Protein AF-A0A936EMH0-F1 (afdb_monomer)

Nearest PDB structures (foldseek):
  8wg7-assembly1_R  TM=2.822E-01  e=3.776E+00  Homo sapiens

Solvent-accessible surface area (backbone atoms only — not comparable to full-atom values): 13790 Å² total; per-residue (Å²): 137,70,69,70,63,54,62,62,58,75,46,48,66,58,52,49,53,52,49,26,50,53,52,22,51,50,50,49,69,76,48,63,82,52,70,60,29,80,83,37,74,61,41,19,41,51,41,38,50,19,49,51,32,34,53,52,9,34,63,41,31,47,59,45,52,41,60,48,57,76,68,48,96,61,86,81,84,54,74,68,60,55,48,53,43,52,54,48,36,29,56,48,37,30,53,50,41,58,55,11,40,60,32,54,34,53,75,74,71,41,81,74,80,60,94,86,54,79,84,50,72,68,56,56,48,51,29,50,54,50,16,49,51,54,40,41,58,70,69,54,80,75,74,88,71,94,60,93,75,56,68,70,58,39,50,53,38,34,53,53,10,50,54,30,34,42,51,12,53,16,47,43,49,31,51,48,46,66,36,50,47,48,52,60,47,74,74,51,83,75,87,44,74,65,51,52,51,51,50,50,54,51,52,50,49,52,46,52,57,59,48,48,42,71,47,37,84,70,40,84,82,56,96,52,86,64,55,59,64,51,52,50,51,55,48,52,52,53,48,53,50,53,51,49,49,70,72,76,105

Mean predicted aligned error: 10.41 Å

Foldseek 3Di:
DPPVVVVVLVCQLVVLVVLLLVLLVVVCVVCVVCQCVLVDLVLLVLLVLLLVLLLLLLLLLQALVLVVVVVDPDDDDDPPVVVVLLVLQLVLQLVSLLSNVQVVCVVVVHDGDDPPDDDDPVNSVVSNVVSNVSSCSNVPDDDDPPDDDDPVSSVVSNVSSSVSLSVSSSSVCSSCPVHVLLSVVVPDPCPDPVVLVVSLVVVLVVCCSNNVSSSVSVCVPPPDPCPVVSSVVSSVVSSVVSVVVVVVD

Radius of gyration: 19.67 Å; Cα contacts (8 Å, |Δi|>4): 172; chains: 1; bounding box: 58×41×55 Å

Structure (mmCIF, N/CA/C/O backbone):
data_AF-A0A936EMH0-F1
#
_entry.id   AF-A0A936EMH0-F1
#
loop_
_atom_site.group_PDB
_atom_site.id
_atom_site.type_symbol
_atom_site.label_atom_id
_atom_site.label_alt_id
_atom_site.label_comp_id
_atom_site.label_asym_id
_atom_site.label_entity_id
_atom_site.label_seq_id
_atom_site.pdbx_PDB_ins_code
_atom_site.Cartn_x
_atom_site.Cartn_y
_atom_site.Cartn_z
_atom_site.occupancy
_atom_site.B_iso_or_equiv
_atom_site.auth_seq_id
_atom_site.auth_comp_id
_atom_site.auth_asym_id
_atom_site.auth_atom_id
_atom_site.pdbx_PDB_model_num
ATOM 1 N N . MET A 1 1 ? -14.885 -14.065 31.905 1.00 38.94 1 MET A N 1
ATOM 2 C CA . MET A 1 1 ? -14.967 -14.111 30.423 1.00 38.94 1 MET A CA 1
ATOM 3 C C . MET A 1 1 ? -14.319 -12.901 29.711 1.00 38.94 1 MET A C 1
ATOM 5 O O . MET A 1 1 ? -14.549 -12.718 28.528 1.00 38.94 1 MET A O 1
ATOM 9 N N . PHE A 1 2 ? -13.463 -12.099 30.367 1.00 29.53 2 PHE A N 1
ATOM 10 C CA . PHE A 1 2 ? -12.759 -10.956 29.740 1.00 29.53 2 PHE A CA 1
ATOM 11 C C . PHE A 1 2 ? -11.290 -11.245 29.367 1.00 29.53 2 PHE A C 1
ATOM 13 O O . PHE A 1 2 ? -10.677 -10.497 28.610 1.00 29.53 2 PHE A O 1
ATOM 20 N N . VAL A 1 3 ? -10.726 -12.360 29.841 1.00 31.20 3 VAL A N 1
ATOM 21 C CA . VAL A 1 3 ? -9.303 -12.702 29.650 1.00 31.20 3 VAL A CA 1
ATOM 22 C C . VAL A 1 3 ? -9.020 -13.260 28.243 1.00 31.20 3 VAL A C 1
ATOM 24 O O . VAL A 1 3 ? -7.977 -12.974 27.663 1.00 31.20 3 VAL A O 1
ATOM 27 N N . ALA A 1 4 ? -9.981 -13.958 27.625 1.00 31.22 4 ALA A N 1
ATOM 28 C CA . ALA A 1 4 ? -9.814 -14.559 26.294 1.00 31.22 4 ALA A CA 1
ATOM 29 C C . ALA A 1 4 ? -9.892 -13.555 25.121 1.00 31.22 4 ALA A C 1
ATOM 31 O O . ALA A 1 4 ? -9.430 -13.847 24.020 1.00 31.22 4 ALA A O 1
ATOM 32 N N . ILE A 1 5 ? -10.451 -12.356 25.337 1.00 40.31 5 ILE A N 1
ATOM 33 C CA . ILE A 1 5 ? -10.518 -11.304 24.304 1.00 40.31 5 ILE A CA 1
ATOM 34 C C . ILE A 1 5 ? -9.173 -10.564 24.194 1.00 40.31 5 ILE A C 1
ATOM 36 O O . ILE A 1 5 ? -8.813 -10.102 23.111 1.00 40.31 5 ILE A O 1
ATOM 40 N N . ASN A 1 6 ? -8.391 -10.503 25.278 1.00 40.00 6 ASN A N 1
ATOM 41 C CA . ASN A 1 6 ? -7.072 -9.867 25.268 1.00 40.00 6 ASN A CA 1
ATOM 42 C C . ASN A 1 6 ? -5.996 -10.724 24.584 1.00 40.00 6 ASN A C 1
ATOM 44 O O . ASN A 1 6 ? -5.162 -10.166 23.871 1.00 40.00 6 ASN A O 1
ATOM 48 N N . SER A 1 7 ? -6.038 -12.057 24.702 1.00 35.97 7 SER A N 1
ATOM 49 C CA . SER A 1 7 ? -5.053 -12.924 24.029 1.00 35.97 7 SER A CA 1
ATOM 50 C C . SER A 1 7 ? -5.231 -12.958 22.504 1.00 35.97 7 SER A C 1
ATOM 52 O O . SER A 1 7 ? -4.245 -12.955 21.770 1.00 35.97 7 SER A O 1
ATOM 54 N N . LYS A 1 8 ? -6.473 -12.881 21.995 1.00 42.75 8 LYS A N 1
ATOM 55 C CA . LYS A 1 8 ? -6.740 -12.756 20.547 1.00 42.75 8 LYS A CA 1
ATOM 56 C C . LYS A 1 8 ? -6.309 -11.408 19.955 1.00 42.75 8 LYS A C 1
ATOM 58 O O . LYS A 1 8 ? -6.058 -11.340 18.755 1.00 42.75 8 LYS A O 1
ATOM 63 N N . LYS A 1 9 ? -6.208 -10.341 20.760 1.00 53.53 9 LYS A N 1
ATOM 64 C CA . LYS A 1 9 ? -5.773 -9.009 20.298 1.00 53.53 9 LYS A CA 1
ATOM 65 C C . LYS A 1 9 ? -4.256 -8.904 20.105 1.00 53.53 9 LYS A C 1
ATOM 67 O O . LYS A 1 9 ? -3.834 -8.266 19.148 1.00 53.53 9 LYS A O 1
ATOM 72 N N . GLN A 1 10 ? -3.450 -9.577 20.931 1.00 53.75 10 GLN A N 1
ATOM 73 C CA . GLN A 1 10 ? -1.978 -9.490 20.870 1.00 53.75 10 GLN A CA 1
ATOM 74 C C . GLN A 1 10 ? -1.349 -10.089 19.598 1.00 53.75 10 GLN A C 1
ATOM 76 O O . GLN A 1 10 ? -0.246 -9.698 19.218 1.00 53.75 10 GLN A O 1
ATOM 81 N N . ASN A 1 11 ? -2.039 -11.004 18.907 1.00 62.97 11 ASN A N 1
ATOM 82 C CA . ASN A 1 11 ? -1.484 -11.681 17.728 1.00 62.97 11 ASN A CA 1
ATOM 83 C C . ASN A 1 11 ? -1.986 -11.139 16.386 1.00 62.97 11 ASN A C 1
ATOM 85 O O . ASN A 1 11 ? -1.431 -11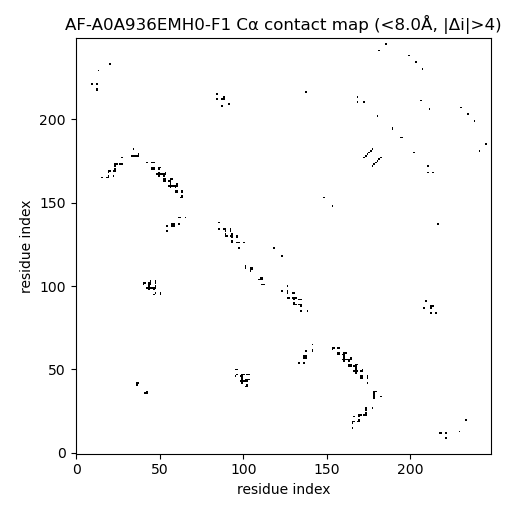.517 15.355 1.00 62.97 11 ASN A O 1
ATOM 89 N N . LYS A 1 12 ? -2.976 -10.235 16.362 1.00 68.69 12 LYS A N 1
ATOM 90 C CA . LYS A 1 12 ? -3.499 -9.691 15.098 1.00 68.69 12 LYS A CA 1
ATOM 91 C C . LYS A 1 12 ? -2.405 -9.077 14.202 1.00 68.69 12 LYS A C 1
ATOM 93 O O . LYS A 1 12 ? -2.409 -9.386 13.013 1.00 68.69 12 LYS A O 1
ATOM 98 N N . PRO A 1 13 ? -1.440 -8.283 14.717 1.00 68.12 13 PRO A N 1
ATOM 99 C CA . PRO A 1 13 ? -0.388 -7.717 13.873 1.00 68.12 13 PRO A CA 1
ATOM 100 C C . PRO A 1 13 ? 0.525 -8.792 13.280 1.00 68.12 13 PRO A C 1
ATOM 102 O O . PRO A 1 13 ? 0.966 -8.653 12.152 1.00 68.12 13 PRO A O 1
ATOM 105 N N . ALA A 1 14 ? 0.795 -9.875 14.016 1.00 70.38 14 ALA A N 1
ATOM 106 C CA . ALA A 1 14 ? 1.605 -10.977 13.500 1.00 70.38 14 ALA A CA 1
ATOM 107 C C . ALA A 1 14 ? 0.878 -11.727 12.378 1.00 70.38 14 ALA A C 1
ATOM 109 O O . ALA A 1 14 ? 1.494 -12.064 11.376 1.00 70.38 14 ALA A O 1
ATOM 110 N N . ILE A 1 15 ? -0.428 -11.963 12.540 1.00 77.06 15 ILE A N 1
ATOM 111 C CA . ILE A 1 15 ? -1.256 -12.610 11.515 1.00 77.06 15 ILE A CA 1
ATOM 112 C C . ILE A 1 15 ? -1.303 -11.744 10.255 1.00 77.06 15 ILE A C 1
ATOM 114 O O . ILE A 1 15 ? -1.139 -12.272 9.163 1.00 77.06 15 ILE A O 1
ATOM 118 N N . PHE A 1 16 ? -1.473 -10.426 10.403 1.00 76.81 16 PHE A N 1
ATOM 119 C CA . PHE A 1 16 ? -1.410 -9.491 9.279 1.00 76.81 16 PHE A CA 1
ATOM 120 C C . PHE A 1 16 ? -0.082 -9.615 8.531 1.00 76.81 16 PHE A C 1
ATOM 122 O O . PHE A 1 16 ? -0.091 -9.811 7.320 1.00 76.81 16 PHE A O 1
ATOM 129 N N . ASP A 1 17 ? 1.046 -9.554 9.244 1.00 71.75 17 ASP A N 1
ATOM 130 C CA . ASP A 1 17 ? 2.358 -9.611 8.603 1.00 71.75 17 ASP A CA 1
ATOM 131 C C . ASP A 1 17 ? 2.576 -10.934 7.859 1.00 71.75 17 ASP A C 1
ATOM 133 O O . ASP A 1 17 ? 3.018 -10.933 6.712 1.00 71.75 17 ASP A O 1
ATOM 137 N N . TRP A 1 18 ? 2.220 -12.058 8.490 1.00 78.06 18 TRP A N 1
ATOM 138 C CA . TRP A 1 18 ? 2.332 -13.385 7.886 1.00 78.06 18 TRP A CA 1
ATOM 139 C C . TRP A 1 18 ? 1.429 -13.550 6.669 1.00 78.06 18 TRP A C 1
ATOM 141 O O . TRP A 1 18 ? 1.855 -14.150 5.684 1.00 78.06 18 TRP A O 1
ATOM 151 N N . LEU A 1 19 ? 0.203 -13.025 6.715 1.00 82.12 19 LEU A N 1
ATOM 152 C CA . LEU A 1 19 ? -0.709 -13.060 5.575 1.00 82.12 19 LEU A CA 1
ATOM 153 C C . LEU A 1 19 ? -0.177 -12.214 4.428 1.00 82.12 19 LEU A C 1
ATOM 155 O O . LEU A 1 19 ? -0.126 -12.708 3.307 1.00 82.12 19 LEU A O 1
ATOM 159 N N . VAL A 1 20 ? 0.267 -10.985 4.707 1.00 79.06 20 VAL A N 1
ATOM 160 C CA . VAL A 1 20 ? 0.840 -10.117 3.675 1.00 79.06 20 VAL A CA 1
ATOM 161 C C . VAL A 1 20 ? 2.035 -10.787 3.016 1.00 79.06 20 VAL A C 1
ATOM 163 O O . VAL A 1 20 ? 2.114 -10.852 1.791 1.00 79.06 20 VAL A O 1
ATOM 166 N N . PHE A 1 21 ? 2.931 -11.344 3.823 1.00 76.50 21 PHE A N 1
ATOM 167 C CA . PHE A 1 21 ? 4.097 -12.055 3.326 1.00 76.50 21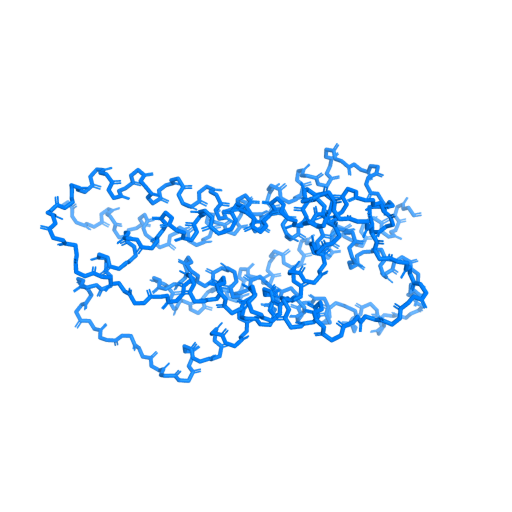 PHE A CA 1
ATOM 168 C C . PHE A 1 21 ? 3.717 -13.283 2.485 1.00 76.50 21 PHE A C 1
ATOM 170 O O . PHE A 1 21 ? 4.163 -13.408 1.348 1.00 76.50 21 PHE A O 1
ATOM 177 N N . SER A 1 22 ? 2.854 -14.159 3.007 1.00 79.06 22 SER A N 1
ATOM 178 C CA . SER A 1 22 ? 2.468 -15.403 2.326 1.00 79.06 22 SER A CA 1
ATOM 179 C C . SER A 1 22 ? 1.743 -15.126 1.011 1.00 79.06 22 SER A C 1
ATOM 181 O O . SER A 1 22 ? 2.016 -15.783 0.013 1.00 79.06 22 SER A O 1
ATOM 183 N N . ILE A 1 23 ? 0.850 -14.132 0.988 1.00 83.25 23 ILE A N 1
ATOM 184 C CA . ILE A 1 23 ? 0.143 -13.721 -0.229 1.00 83.25 23 ILE A CA 1
ATOM 185 C C . ILE A 1 23 ? 1.132 -13.132 -1.235 1.00 83.25 23 ILE A C 1
ATOM 187 O O . ILE A 1 23 ? 1.083 -13.502 -2.401 1.00 83.25 23 ILE A O 1
ATOM 191 N N . SER A 1 24 ? 2.052 -12.268 -0.797 1.00 75.25 24 SER A N 1
ATOM 192 C CA . SER A 1 24 ? 3.063 -11.679 -1.689 1.00 75.25 24 SER A CA 1
ATOM 193 C C . SER A 1 24 ? 3.954 -12.753 -2.322 1.00 75.25 24 SER A C 1
ATOM 195 O O . SER A 1 24 ? 4.226 -12.699 -3.518 1.00 75.25 24 SER A O 1
ATOM 197 N N . LEU A 1 25 ? 4.356 -13.763 -1.545 1.00 74.75 25 LEU A N 1
ATOM 198 C CA . LEU A 1 25 ? 5.153 -14.889 -2.032 1.00 74.75 25 LEU A CA 1
ATOM 199 C C . LEU A 1 25 ? 4.358 -15.765 -3.009 1.00 74.75 25 LEU A C 1
ATOM 201 O O . LEU A 1 25 ? 4.865 -16.110 -4.071 1.00 74.75 25 LEU A O 1
ATOM 205 N N . LEU A 1 26 ? 3.100 -16.085 -2.688 1.00 80.56 26 LEU A N 1
ATOM 206 C CA . LEU A 1 26 ? 2.222 -16.836 -3.589 1.00 80.56 26 LEU A CA 1
ATOM 207 C C . LEU A 1 26 ? 1.991 -16.092 -4.906 1.00 80.56 26 LEU A C 1
ATOM 209 O O . LEU A 1 26 ? 2.007 -16.723 -5.956 1.00 80.56 26 LEU A O 1
ATOM 213 N N . LEU A 1 27 ? 1.821 -14.768 -4.874 1.00 78.25 27 LEU A N 1
ATOM 214 C CA . LEU A 1 27 ? 1.715 -13.956 -6.087 1.00 78.25 27 LEU A CA 1
ATOM 215 C C . LEU A 1 27 ? 2.987 -14.050 -6.943 1.00 78.25 27 LEU A C 1
ATOM 217 O O . LEU A 1 27 ? 2.875 -14.180 -8.159 1.00 78.25 27 LEU A O 1
ATOM 221 N N . GLY A 1 28 ? 4.173 -14.073 -6.326 1.00 68.69 28 GLY A N 1
ATOM 222 C CA . GLY A 1 28 ? 5.437 -14.310 -7.036 1.00 68.69 28 GLY A CA 1
ATOM 223 C C . GLY A 1 28 ? 5.527 -15.681 -7.697 1.00 68.69 28 GLY A C 1
ATOM 224 O O . GLY A 1 28 ? 5.976 -15.774 -8.834 1.00 68.69 28 GLY A O 1
ATOM 225 N N . LEU A 1 29 ? 5.027 -16.726 -7.035 1.00 73.81 29 LEU A N 1
ATOM 226 C CA . LEU A 1 29 ? 5.004 -18.081 -7.595 1.00 73.81 29 LEU A CA 1
ATOM 227 C C . LEU A 1 29 ? 3.953 -18.267 -8.698 1.00 73.81 29 LEU A C 1
ATOM 229 O O . LEU A 1 29 ? 4.198 -18.996 -9.653 1.00 73.81 29 LEU A O 1
ATOM 233 N N . ILE A 1 30 ? 2.775 -17.653 -8.554 1.00 78.75 30 ILE A N 1
ATOM 234 C CA . ILE A 1 30 ? 1.667 -17.783 -9.516 1.00 78.75 30 ILE A CA 1
ATOM 235 C C . ILE A 1 30 ? 1.966 -17.003 -10.797 1.00 78.75 30 ILE A C 1
ATOM 237 O O . ILE A 1 30 ? 1.549 -17.415 -11.877 1.00 78.75 30 ILE A O 1
ATOM 241 N N . PHE A 1 31 ? 2.690 -15.891 -10.686 1.00 71.62 31 PHE A N 1
ATOM 242 C CA . PHE A 1 31 ? 2.967 -15.010 -11.810 1.00 71.62 31 PHE A CA 1
ATOM 243 C C . PHE A 1 31 ? 4.479 -14.819 -12.053 1.00 71.62 31 PHE A C 1
ATOM 245 O O . PHE A 1 31 ? 4.988 -13.694 -11.954 1.00 71.62 31 PHE A O 1
ATOM 252 N N . PRO A 1 32 ? 5.211 -15.896 -12.404 1.00 63.53 32 PRO A N 1
ATOM 253 C CA . PRO A 1 32 ? 6.659 -15.844 -12.604 1.00 63.53 32 PRO A CA 1
ATOM 254 C C . PRO A 1 32 ? 7.046 -14.984 -13.820 1.00 63.53 32 PRO A C 1
ATOM 256 O O . PRO A 1 32 ? 8.014 -14.229 -13.759 1.00 63.53 32 PRO A O 1
ATOM 259 N N . GLU A 1 33 ? 6.232 -15.002 -14.884 1.00 56.97 33 GLU A N 1
ATOM 260 C CA . GLU A 1 33 ? 6.470 -14.299 -16.161 1.00 56.97 33 GLU A CA 1
ATOM 261 C C . GLU A 1 33 ? 6.364 -12.771 -16.082 1.00 56.97 33 GLU A C 1
ATOM 263 O O . GLU A 1 33 ? 6.714 -12.059 -17.017 1.00 56.97 33 GLU A O 1
ATOM 268 N N . LEU A 1 34 ? 5.933 -12.224 -14.947 1.00 55.91 34 LEU A N 1
ATOM 269 C CA . LEU A 1 34 ? 5.813 -10.782 -14.747 1.00 55.91 34 LEU A CA 1
ATOM 270 C C . LEU A 1 34 ? 7.179 -10.057 -14.662 1.00 55.91 34 LEU A C 1
ATOM 272 O O . LEU A 1 34 ? 7.226 -8.939 -14.164 1.00 55.91 34 LEU A O 1
ATOM 276 N N . GLY A 1 35 ? 8.304 -10.678 -15.041 1.00 51.53 35 GLY A N 1
ATOM 277 C CA . GLY A 1 35 ? 9.658 -10.095 -14.999 1.00 51.53 35 GLY A CA 1
ATOM 278 C C . GLY A 1 35 ? 9.771 -8.745 -15.716 1.00 51.53 35 GLY A C 1
ATOM 279 O O . GLY A 1 35 ? 10.339 -7.814 -15.155 1.00 51.53 35 GLY A O 1
ATOM 280 N N . ASP A 1 36 ? 9.092 -8.591 -16.855 1.00 53.66 36 ASP A N 1
ATOM 281 C CA . ASP A 1 36 ? 9.041 -7.340 -17.629 1.00 53.66 36 ASP A CA 1
ATOM 282 C C . ASP A 1 36 ? 7.924 -6.376 -17.182 1.00 53.66 36 ASP A C 1
ATOM 284 O O . ASP A 1 36 ? 7.576 -5.425 -17.889 1.00 53.66 36 ASP A O 1
ATOM 288 N N . LEU A 1 37 ? 7.317 -6.592 -16.004 1.00 52.16 37 LEU A N 1
ATOM 289 C CA . LEU A 1 37 ? 6.169 -5.793 -15.570 1.00 52.16 37 LEU A CA 1
ATOM 290 C C . LEU A 1 37 ? 6.470 -4.296 -15.556 1.00 52.16 37 LEU A C 1
ATOM 292 O O . LEU A 1 37 ? 5.605 -3.532 -15.971 1.00 52.16 37 LEU A O 1
ATOM 296 N N . THR A 1 38 ? 7.653 -3.873 -15.110 1.00 53.47 38 THR A N 1
ATOM 297 C CA . THR A 1 38 ? 8.021 -2.449 -15.018 1.00 53.47 38 THR A CA 1
ATOM 298 C C . THR A 1 38 ? 7.962 -1.730 -16.367 1.00 53.47 38 THR A C 1
ATOM 300 O O . THR A 1 38 ? 7.659 -0.539 -16.389 1.00 53.47 38 THR A O 1
ATOM 303 N N . ALA A 1 39 ? 8.164 -2.448 -17.478 1.00 52.91 39 ALA A N 1
ATOM 304 C CA . ALA A 1 39 ? 8.002 -1.945 -18.843 1.00 52.91 39 ALA A CA 1
ATOM 305 C C . ALA A 1 39 ? 6.574 -2.131 -19.401 1.00 52.91 39 ALA A C 1
ATOM 307 O O . ALA A 1 39 ? 6.215 -1.555 -20.427 1.00 52.91 39 ALA A O 1
ATOM 308 N N . SER A 1 40 ? 5.734 -2.926 -18.735 1.00 61.00 40 SER A N 1
ATOM 309 C CA . SER A 1 40 ? 4.378 -3.250 -19.176 1.00 61.00 40 SER A CA 1
ATOM 310 C C . SER A 1 40 ? 3.328 -2.255 -18.656 1.00 61.00 40 SER A C 1
ATOM 312 O O . SER A 1 40 ? 3.330 -1.846 -17.491 1.00 61.00 40 SER A O 1
ATOM 314 N N . ALA A 1 41 ? 2.319 -1.959 -19.480 1.00 64.62 41 ALA A N 1
ATOM 315 C CA . ALA A 1 41 ? 1.153 -1.172 -19.063 1.00 64.62 41 ALA A CA 1
ATOM 316 C C . ALA A 1 41 ? 0.419 -1.786 -17.848 1.00 64.62 41 ALA A C 1
ATOM 318 O O . ALA A 1 41 ? -0.179 -1.061 -17.046 1.00 64.62 41 ALA A O 1
ATOM 319 N N . SER A 1 42 ? 0.515 -3.108 -17.661 1.00 73.56 42 SER A N 1
ATOM 320 C CA . SER A 1 42 ? -0.073 -3.831 -16.532 1.00 73.56 42 SER A CA 1
ATOM 321 C C . SER A 1 42 ? 0.462 -3.389 -15.171 1.00 73.56 42 SER A C 1
ATOM 323 O O . SER A 1 42 ? -0.316 -3.369 -14.222 1.00 73.56 42 SER A O 1
ATOM 325 N N . PHE A 1 43 ? 1.732 -2.986 -15.043 1.00 77.31 43 PHE A N 1
ATOM 326 C CA . PHE A 1 43 ? 2.319 -2.600 -13.749 1.00 77.31 43 PHE A CA 1
ATOM 327 C C . PHE A 1 43 ? 1.607 -1.414 -13.111 1.00 77.31 43 PHE A C 1
ATOM 329 O O . PHE A 1 43 ? 1.214 -1.471 -11.945 1.00 77.31 43 PHE A O 1
ATOM 336 N N . SER A 1 44 ? 1.339 -0.380 -13.907 1.00 79.81 44 SER A N 1
ATOM 337 C CA . SER A 1 44 ? 0.546 0.763 -13.456 1.00 79.81 44 SER A CA 1
ATOM 338 C C . SER A 1 44 ? -0.871 0.345 -13.029 1.00 79.81 44 SER A C 1
ATOM 340 O O . SER A 1 44 ? -1.409 0.876 -12.057 1.00 79.81 44 SER A O 1
ATOM 342 N N . GLY A 1 45 ? -1.454 -0.659 -13.698 1.00 84.06 45 GLY A N 1
ATOM 343 C CA . GLY A 1 45 ? -2.772 -1.213 -13.381 1.00 84.06 45 GLY A CA 1
ATOM 344 C C . GLY A 1 45 ? -2.795 -1.964 -12.052 1.00 84.06 45 GLY A C 1
ATOM 345 O O . GLY A 1 45 ? -3.700 -1.753 -11.245 1.00 84.06 45 GLY A O 1
ATOM 346 N N . TRP A 1 46 ? -1.774 -2.779 -11.778 1.00 86.81 46 TRP A N 1
ATOM 347 C CA . TRP A 1 46 ? -1.599 -3.434 -10.480 1.00 86.81 46 TRP A CA 1
ATOM 348 C C . TRP A 1 46 ? -1.425 -2.397 -9.365 1.00 86.81 46 TRP A C 1
ATOM 350 O O . TRP A 1 46 ? -2.126 -2.463 -8.356 1.00 86.81 46 TRP A O 1
ATOM 360 N N . MET A 1 47 ? -0.583 -1.382 -9.569 1.00 87.50 47 MET A N 1
ATOM 361 C CA . MET A 1 47 ? -0.390 -0.300 -8.596 1.00 87.50 47 MET A CA 1
ATOM 362 C C . MET A 1 47 ? -1.691 0.445 -8.296 1.00 87.50 47 MET A C 1
ATOM 364 O O . MET A 1 47 ? -2.019 0.674 -7.129 1.00 87.50 47 MET A O 1
ATOM 368 N N . LEU A 1 48 ? -2.485 0.743 -9.326 1.00 89.19 48 LEU A N 1
ATOM 369 C CA . LEU A 1 48 ? -3.805 1.336 -9.152 1.00 89.19 48 LEU A CA 1
ATOM 370 C C . LEU A 1 48 ? -4.773 0.395 -8.420 1.00 89.19 48 LEU A C 1
ATOM 372 O O . LEU A 1 48 ? -5.488 0.839 -7.524 1.00 89.19 48 LEU A O 1
ATOM 376 N N . GLY A 1 49 ? -4.783 -0.897 -8.750 1.00 90.69 49 GLY A N 1
ATOM 377 C CA . GLY A 1 49 ? -5.587 -1.903 -8.054 1.00 90.69 49 GLY A CA 1
ATOM 378 C C . GLY A 1 49 ? -5.255 -1.970 -6.562 1.00 90.69 49 GLY A C 1
ATOM 379 O O . GLY A 1 49 ? -6.154 -1.904 -5.722 1.00 90.69 49 GLY A O 1
ATOM 380 N N . GLY A 1 50 ? -3.964 -1.996 -6.221 1.00 90.12 50 GLY A N 1
ATOM 381 C CA . GLY A 1 50 ? -3.482 -1.906 -4.843 1.00 90.12 50 GLY A CA 1
ATOM 382 C C . GLY A 1 50 ? -3.935 -0.619 -4.154 1.00 90.12 50 GLY A C 1
ATOM 383 O O . GLY A 1 50 ? -4.452 -0.669 -3.038 1.00 90.12 50 GLY A O 1
ATOM 384 N N . LEU A 1 51 ? -3.830 0.525 -4.835 1.00 90.25 51 LEU A N 1
ATOM 385 C CA . LEU A 1 51 ? -4.264 1.826 -4.320 1.00 90.25 51 LEU A CA 1
ATOM 386 C C . LEU A 1 51 ? -5.777 1.875 -4.049 1.00 90.25 51 LEU A C 1
ATOM 388 O O . LEU A 1 51 ? -6.207 2.365 -3.005 1.00 90.25 51 LEU A O 1
ATOM 392 N N . VAL A 1 52 ? -6.595 1.338 -4.955 1.00 92.44 52 VAL A N 1
ATOM 393 C CA . VAL A 1 52 ? -8.057 1.278 -4.805 1.00 92.44 52 VAL A CA 1
ATOM 394 C C . VAL A 1 52 ? -8.444 0.378 -3.636 1.00 92.44 52 VAL A C 1
ATOM 396 O O . VAL A 1 52 ? -9.225 0.796 -2.776 1.00 92.44 52 VAL A O 1
ATOM 399 N N . LEU A 1 53 ? -7.864 -0.823 -3.549 1.00 92.62 53 LEU A N 1
ATOM 400 C CA . LEU A 1 53 ? -8.073 -1.725 -2.414 1.00 92.62 53 LEU A CA 1
ATOM 401 C C . LEU A 1 53 ? -7.658 -1.057 -1.097 1.00 92.62 53 LEU A C 1
ATOM 403 O O . LEU A 1 53 ? -8.380 -1.155 -0.102 1.00 92.62 53 LEU A O 1
ATOM 407 N N . TYR A 1 54 ? -6.546 -0.319 -1.105 1.00 90.00 54 TYR A N 1
ATOM 408 C CA . TYR A 1 54 ? -6.061 0.416 0.055 1.00 90.00 54 TYR A CA 1
ATOM 409 C C . TYR A 1 54 ? -7.054 1.499 0.493 1.00 90.00 54 TYR A C 1
ATOM 411 O O . TYR A 1 54 ? -7.471 1.520 1.651 1.00 90.00 54 TYR A O 1
ATOM 419 N N . MET A 1 55 ? -7.515 2.349 -0.432 1.00 90.06 55 MET A N 1
ATOM 420 C CA . MET A 1 55 ? -8.505 3.398 -0.154 1.00 90.06 55 MET A CA 1
ATOM 421 C C . MET A 1 55 ? -9.830 2.830 0.374 1.00 90.06 55 MET A C 1
ATOM 423 O O . MET A 1 55 ? -10.392 3.351 1.342 1.00 90.06 55 MET A O 1
ATOM 427 N N . LEU A 1 56 ? -10.332 1.746 -0.223 1.00 91.19 56 LEU A N 1
ATOM 428 C CA . LEU A 1 56 ? -11.555 1.085 0.238 1.00 91.19 56 LEU A CA 1
ATOM 429 C C . LEU A 1 56 ? -11.365 0.466 1.628 1.00 91.19 56 LEU A C 1
ATOM 431 O O . LEU A 1 56 ? -12.221 0.627 2.503 1.00 91.19 56 LEU A O 1
ATOM 435 N N . GLY A 1 57 ? -10.221 -0.179 1.859 1.00 87.69 57 GLY A N 1
ATOM 436 C CA . GLY A 1 57 ? -9.836 -0.729 3.154 1.00 87.69 57 GLY A CA 1
ATOM 437 C C . GLY A 1 57 ? -9.786 0.341 4.246 1.00 87.69 57 GLY A C 1
ATOM 438 O O . GLY A 1 57 ? -10.421 0.186 5.293 1.00 87.69 57 GLY A O 1
ATOM 439 N N . LEU A 1 58 ? -9.133 1.474 3.969 1.00 85.94 58 LEU A N 1
ATOM 440 C CA . LEU A 1 58 ? -9.108 2.657 4.833 1.00 85.94 58 LEU A CA 1
ATOM 441 C C . LEU A 1 58 ? -10.515 3.160 5.155 1.00 85.94 58 LEU A C 1
ATOM 443 O O . LEU A 1 58 ? -10.870 3.388 6.316 1.00 85.94 58 LEU A O 1
ATOM 447 N N . TRP A 1 59 ? -11.346 3.310 4.125 1.00 87.44 59 TRP A N 1
ATOM 448 C CA . TRP A 1 59 ? -12.697 3.828 4.275 1.00 87.44 59 TRP A CA 1
ATOM 449 C C . TRP A 1 59 ? -13.574 2.920 5.148 1.00 87.44 59 TRP A C 1
ATOM 451 O O . TRP A 1 59 ? -14.331 3.410 6.001 1.00 87.44 59 TRP A O 1
ATOM 461 N N . LEU A 1 60 ? -13.464 1.598 4.986 1.00 86.75 60 LEU A N 1
ATOM 462 C CA . LEU A 1 60 ? -14.162 0.631 5.832 1.00 86.75 60 LEU A CA 1
ATOM 463 C C . LEU A 1 60 ? -13.609 0.641 7.261 1.00 86.75 60 LEU A C 1
ATOM 465 O O . LEU A 1 60 ? -14.401 0.716 8.205 1.00 86.75 60 LEU A O 1
ATOM 469 N N . LYS A 1 61 ? -12.286 0.660 7.432 1.00 83.38 61 LYS A N 1
ATOM 470 C CA . LYS A 1 61 ? -11.621 0.572 8.740 1.00 83.38 61 LYS A CA 1
ATOM 471 C C . LYS A 1 61 ? -11.741 1.837 9.593 1.00 83.38 61 LYS A C 1
ATOM 473 O O . LYS A 1 61 ? -11.696 1.757 10.818 1.00 83.38 61 LYS A O 1
ATOM 478 N N . HIS A 1 62 ? -12.004 2.987 8.975 1.00 81.75 62 HIS A N 1
ATOM 479 C CA . HIS A 1 62 ? -12.161 4.272 9.660 1.00 81.75 62 HIS A CA 1
ATOM 480 C C . HIS A 1 62 ? -13.127 4.213 10.860 1.00 81.75 62 HIS A C 1
ATOM 482 O O . HIS A 1 62 ? -12.740 4.470 11.996 1.00 81.75 62 HIS A O 1
ATOM 488 N N . ARG A 1 63 ? -14.384 3.806 10.649 1.00 77.50 63 ARG A N 1
ATOM 489 C CA . ARG A 1 63 ? -15.401 3.795 11.719 1.00 77.50 63 ARG A CA 1
ATOM 490 C C . ARG A 1 63 ? -15.072 2.886 12.916 1.00 77.50 63 ARG A C 1
ATOM 492 O O . ARG A 1 63 ? -15.187 3.375 14.040 1.00 77.50 63 ARG A O 1
ATOM 499 N N . PRO A 1 64 ? -14.707 1.600 12.737 1.00 76.69 64 PRO A N 1
ATOM 500 C CA . PRO A 1 64 ? -14.391 0.730 13.871 1.00 76.69 64 PRO A CA 1
ATOM 501 C C . PRO A 1 64 ? -13.154 1.199 14.647 1.00 76.69 64 PRO A C 1
ATOM 503 O O . PRO A 1 64 ? -13.159 1.116 15.874 1.00 76.69 64 PRO A O 1
ATOM 506 N N . VAL A 1 65 ? -12.143 1.763 13.975 1.00 75.12 65 VAL A N 1
ATOM 507 C CA . VAL A 1 65 ? -10.954 2.316 14.646 1.00 75.12 65 VAL A CA 1
ATOM 508 C C . VAL A 1 65 ? -11.320 3.513 15.522 1.00 75.12 65 VAL A C 1
ATOM 510 O O . VAL A 1 65 ? -10.981 3.527 16.703 1.00 75.12 65 VAL A O 1
ATOM 513 N N . TYR A 1 66 ? -12.086 4.479 15.005 1.00 72.56 66 TYR A N 1
ATOM 514 C CA . TYR A 1 66 ? -12.500 5.642 15.801 1.00 72.56 66 TYR A CA 1
ATOM 515 C C . TYR A 1 66 ? -13.444 5.283 16.952 1.00 72.56 66 TYR A C 1
ATOM 517 O O . TYR A 1 66 ? -13.332 5.866 18.027 1.00 72.56 66 TYR A O 1
ATOM 525 N N . ALA A 1 67 ? -14.327 4.296 16.769 1.00 72.06 67 ALA A N 1
ATOM 526 C CA . ALA A 1 67 ? -15.165 3.789 17.855 1.00 72.06 67 ALA A CA 1
ATOM 527 C C . ALA A 1 67 ? -14.324 3.200 19.003 1.00 72.06 67 ALA A C 1
ATOM 529 O O . ALA A 1 67 ? -14.679 3.352 20.168 1.00 72.06 67 ALA A O 1
ATOM 530 N N . ARG A 1 68 ? -13.188 2.560 18.694 1.00 70.56 68 ARG A N 1
ATOM 531 C CA . ARG A 1 68 ? -12.257 2.054 19.711 1.00 70.56 68 ARG A CA 1
ATOM 532 C C . ARG A 1 68 ? -11.429 3.152 20.355 1.00 70.56 68 ARG A C 1
ATOM 534 O O . ARG A 1 68 ? -11.303 3.147 21.574 1.00 70.56 68 ARG A O 1
ATOM 541 N N . LEU A 1 69 ? -10.891 4.077 19.561 1.00 68.31 69 LEU A N 1
ATOM 542 C CA . LEU A 1 69 ? -10.099 5.202 20.063 1.00 68.31 69 LEU A CA 1
ATOM 543 C C . LEU A 1 69 ? -10.911 6.091 21.011 1.00 68.31 69 LEU A C 1
ATOM 545 O O . LEU A 1 69 ? -10.393 6.500 22.042 1.00 68.31 69 LEU A O 1
ATOM 549 N N . ALA A 1 70 ? -12.198 6.311 20.723 1.00 68.38 70 ALA A N 1
ATOM 550 C CA . ALA A 1 70 ? -13.103 7.035 21.618 1.00 68.38 70 ALA A CA 1
ATOM 551 C C . ALA A 1 70 ? -13.296 6.344 22.984 1.00 68.38 70 ALA A C 1
ATOM 553 O O . ALA A 1 70 ? -13.569 7.015 23.973 1.00 68.38 70 ALA A O 1
ATOM 554 N N . ASN A 1 71 ? -13.127 5.019 23.042 1.00 65.62 71 ASN A N 1
ATOM 555 C CA . ASN A 1 71 ? -13.273 4.209 24.253 1.00 65.62 71 ASN A CA 1
ATO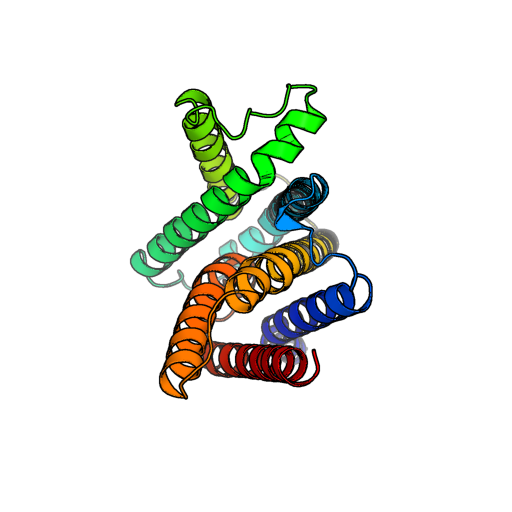M 556 C C . ASN A 1 71 ? -11.932 3.933 24.966 1.00 65.62 71 ASN A C 1
ATOM 558 O O . 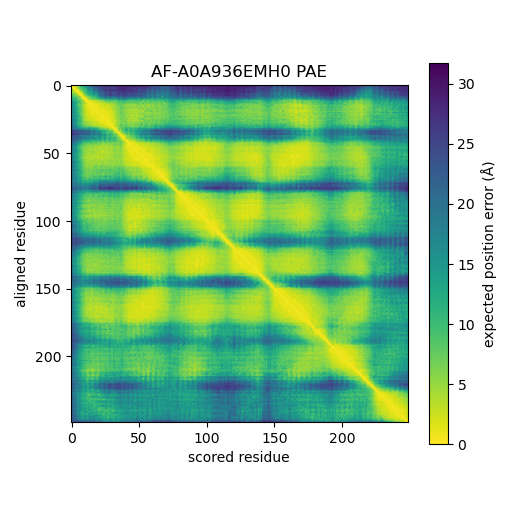ASN A 1 71 ? -11.913 3.226 25.976 1.00 65.62 71 ASN A O 1
ATOM 562 N N . GLN A 1 72 ? -10.798 4.438 24.461 1.00 65.62 72 GLN A N 1
ATOM 563 C CA . GLN A 1 72 ? -9.504 4.273 25.126 1.00 65.62 72 GLN A CA 1
ATOM 564 C C . GLN A 1 72 ? -9.328 5.318 26.234 1.00 65.62 72 GLN A C 1
ATOM 566 O O . GLN A 1 72 ? -9.309 6.518 25.990 1.00 65.62 72 GLN A O 1
ATOM 571 N N . ALA A 1 73 ? -9.131 4.845 27.467 1.00 50.25 73 ALA A N 1
ATOM 572 C CA . ALA A 1 73 ? -8.984 5.682 28.662 1.00 50.25 73 ALA A CA 1
ATOM 573 C C . ALA A 1 73 ? -7.659 6.472 28.743 1.00 50.25 73 ALA A C 1
ATOM 575 O O . ALA A 1 73 ? -7.454 7.223 29.694 1.00 50.25 73 ALA A O 1
ATOM 576 N N . LYS A 1 74 ? -6.730 6.290 27.794 1.00 57.00 74 LYS A N 1
ATOM 577 C CA . LYS A 1 74 ? -5.434 6.981 27.779 1.00 57.00 74 LYS A CA 1
ATOM 578 C C . LYS A 1 74 ? -5.232 7.687 26.437 1.00 57.00 74 LYS A C 1
ATOM 580 O O . LYS A 1 74 ? -5.248 6.998 25.418 1.00 57.00 74 LYS A O 1
ATOM 585 N N . PRO A 1 75 ? -4.992 9.011 26.415 1.00 56.19 75 PRO A N 1
ATOM 586 C CA . PRO A 1 75 ? -4.560 9.684 25.198 1.00 56.19 75 PRO A CA 1
ATOM 587 C C . PRO A 1 75 ? -3.235 9.064 24.739 1.00 56.19 75 PRO A C 1
ATOM 589 O O . PRO A 1 75 ? -2.287 8.941 25.521 1.00 56.19 75 PRO A O 1
ATOM 592 N N . GLN A 1 76 ? -3.185 8.603 23.489 1.00 56.91 76 GLN A N 1
ATOM 593 C CA . GLN A 1 76 ? -1.966 8.041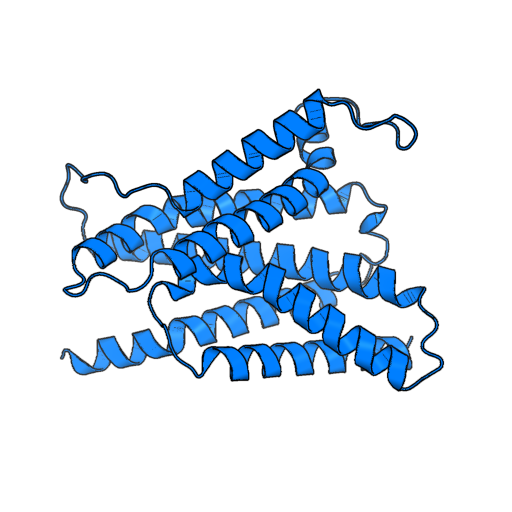 22.915 1.00 56.91 76 GLN A CA 1
ATOM 594 C C . GLN A 1 76 ? -0.860 9.104 22.866 1.00 56.91 76 GLN A C 1
ATOM 596 O O . GLN A 1 76 ? -1.095 10.267 22.545 1.00 56.91 76 GLN A O 1
ATOM 601 N N . LYS A 1 77 ? 0.353 8.691 23.243 1.00 53.09 77 LYS A N 1
ATOM 602 C CA . LYS A 1 77 ? 1.538 9.545 23.357 1.00 53.09 77 LYS A CA 1
ATOM 603 C C . LYS A 1 77 ? 2.038 10.030 21.985 1.00 53.09 77 LYS A C 1
ATOM 605 O O . LYS A 1 77 ? 2.167 9.233 21.065 1.00 53.09 77 LYS A O 1
ATOM 610 N N . GLY A 1 78 ? 2.471 11.296 21.951 1.00 57.25 78 GLY A N 1
ATOM 611 C CA . GLY A 1 78 ? 3.532 11.826 21.082 1.00 57.25 78 GLY A CA 1
ATOM 612 C C . GLY A 1 78 ? 3.095 12.413 19.737 1.00 57.25 78 GLY A C 1
ATOM 613 O O . GLY A 1 78 ? 3.114 11.713 18.729 1.00 57.25 78 GLY A O 1
ATOM 614 N N . ILE A 1 79 ? 2.834 13.727 19.701 1.00 61.22 79 ILE A N 1
ATOM 615 C CA . ILE A 1 79 ? 2.602 14.516 18.469 1.00 61.22 79 ILE A CA 1
ATOM 616 C C . ILE A 1 79 ? 3.673 14.212 17.401 1.00 61.22 79 ILE A C 1
ATOM 618 O O . ILE A 1 79 ? 3.345 14.016 16.234 1.00 61.22 79 ILE A O 1
ATOM 622 N N . SER A 1 80 ? 4.940 14.076 17.806 1.00 63.06 80 SER A N 1
ATOM 623 C CA . SER A 1 80 ? 6.065 13.809 16.902 1.00 63.06 80 SER A CA 1
ATOM 624 C C . SER A 1 80 ? 5.967 12.468 16.164 1.00 63.06 80 SER A C 1
ATOM 626 O O . SER A 1 80 ? 6.316 12.389 14.991 1.00 63.06 80 SER A O 1
ATOM 628 N N . TYR A 1 81 ? 5.469 11.415 16.819 1.00 67.38 81 TYR A N 1
ATOM 629 C CA . TYR A 1 81 ? 5.321 10.099 16.189 1.00 67.38 81 TYR A CA 1
ATOM 630 C C . TYR A 1 81 ? 4.174 10.093 15.173 1.00 67.38 81 TYR A C 1
ATOM 632 O O . TYR A 1 81 ? 4.315 9.560 14.075 1.00 67.38 81 TYR A O 1
ATOM 640 N N . MET A 1 82 ? 3.059 10.751 15.505 1.00 68.94 82 MET A N 1
ATOM 641 C CA . MET A 1 82 ? 1.933 10.910 14.585 1.00 68.94 82 MET A CA 1
ATOM 642 C C . MET A 1 82 ? 2.333 11.722 13.344 1.00 68.94 82 MET A C 1
ATOM 644 O O . MET A 1 82 ? 1.996 11.330 12.231 1.00 68.94 82 MET A O 1
ATOM 648 N N . LEU A 1 83 ? 3.107 12.800 13.516 1.00 69.62 83 LEU A N 1
ATOM 649 C CA . LEU A 1 83 ? 3.645 13.585 12.401 1.00 69.62 83 LEU A CA 1
ATOM 650 C C . LEU A 1 83 ? 4.578 12.760 11.509 1.00 69.62 83 LEU A C 1
ATOM 652 O O . LEU A 1 83 ? 4.409 12.777 10.292 1.00 69.62 83 LEU A O 1
ATOM 656 N N . PHE A 1 84 ? 5.508 11.999 12.097 1.00 71.94 84 PHE A N 1
ATOM 657 C CA . PHE A 1 84 ? 6.399 11.110 11.342 1.00 71.94 84 PHE A CA 1
ATOM 658 C C . PHE A 1 84 ? 5.613 10.127 10.465 1.00 71.94 84 PHE A C 1
ATOM 660 O O . PHE A 1 84 ? 5.950 9.913 9.304 1.00 71.94 84 PHE A O 1
ATOM 667 N N . LEU A 1 85 ? 4.524 9.572 10.994 1.00 74.69 85 LEU A N 1
ATOM 668 C CA . LEU A 1 85 ? 3.683 8.630 10.265 1.00 74.69 85 LEU A CA 1
ATOM 669 C C . LEU A 1 85 ? 2.832 9.281 9.184 1.00 74.69 85 LEU A C 1
ATOM 671 O O . LEU A 1 85 ? 2.679 8.689 8.121 1.00 74.69 85 LEU A O 1
ATOM 675 N N . ILE A 1 86 ? 2.287 10.474 9.432 1.00 79.44 86 ILE A N 1
ATOM 676 C CA . ILE A 1 86 ? 1.532 11.222 8.420 1.00 79.44 86 ILE A CA 1
ATOM 677 C C . ILE A 1 86 ? 2.444 11.555 7.243 1.00 79.44 86 ILE A C 1
ATOM 679 O O . ILE A 1 86 ? 2.090 11.279 6.100 1.00 79.44 86 ILE A O 1
ATOM 683 N N . ILE A 1 87 ? 3.632 12.093 7.526 1.00 80.44 87 ILE A N 1
ATOM 684 C CA . ILE A 1 87 ? 4.606 12.466 6.498 1.00 80.44 87 ILE A CA 1
ATOM 685 C C . ILE A 1 87 ? 5.097 11.216 5.760 1.00 80.44 87 ILE A C 1
ATOM 687 O O . ILE A 1 87 ? 5.073 11.185 4.533 1.00 80.44 87 ILE A O 1
ATOM 691 N N . GLY A 1 88 ? 5.478 10.163 6.490 1.00 79.56 88 GLY A N 1
ATOM 692 C CA . GLY A 1 88 ? 5.933 8.906 5.895 1.00 79.56 88 GLY A CA 1
ATOM 693 C C . GLY A 1 88 ? 4.864 8.258 5.015 1.00 79.56 88 GLY A C 1
ATOM 694 O O . GLY A 1 88 ? 5.142 7.878 3.882 1.00 79.56 88 GLY A O 1
ATOM 695 N N . HIS A 1 89 ? 3.618 8.195 5.493 1.00 84.31 89 HIS A N 1
ATOM 696 C CA . HIS A 1 89 ? 2.499 7.684 4.707 1.00 84.31 89 HIS A CA 1
ATOM 697 C C . HIS A 1 89 ? 2.258 8.534 3.452 1.00 84.31 89 HIS A C 1
ATOM 699 O O . HIS A 1 89 ? 2.069 7.964 2.374 1.00 84.31 89 HIS A O 1
ATOM 705 N N . TRP A 1 90 ? 2.285 9.864 3.568 1.00 84.81 90 TRP A N 1
ATOM 706 C CA . TRP A 1 90 ? 2.071 10.757 2.432 1.00 84.81 90 TRP A CA 1
ATOM 707 C C . TRP A 1 90 ? 3.113 10.565 1.336 1.00 84.81 90 TRP A C 1
ATOM 709 O O . TRP A 1 90 ? 2.739 10.401 0.177 1.00 84.81 90 TRP A O 1
ATOM 719 N N . LEU A 1 91 ? 4.397 10.502 1.698 1.00 83.50 91 LEU A N 1
ATOM 720 C CA . LEU A 1 91 ? 5.484 10.282 0.741 1.00 83.50 91 LEU A CA 1
ATOM 721 C C . LEU A 1 91 ? 5.317 8.961 -0.022 1.00 83.50 91 LEU A C 1
ATOM 723 O O . LEU A 1 91 ? 5.503 8.919 -1.237 1.00 83.50 91 LEU A O 1
ATOM 727 N N . ILE A 1 92 ? 4.895 7.896 0.664 1.00 84.69 92 ILE A N 1
ATOM 728 C CA . ILE A 1 92 ? 4.636 6.597 0.027 1.00 84.69 92 ILE A CA 1
ATOM 729 C C . ILE A 1 92 ? 3.438 6.680 -0.911 1.00 84.69 92 ILE A C 1
ATOM 731 O O . ILE A 1 92 ? 3.504 6.179 -2.028 1.00 84.69 92 ILE A O 1
ATOM 735 N N . MET A 1 93 ? 2.346 7.321 -0.487 1.00 88.25 93 MET A N 1
ATOM 736 C CA . MET A 1 93 ? 1.172 7.487 -1.348 1.00 88.25 93 MET A CA 1
ATOM 737 C C . MET A 1 93 ? 1.482 8.340 -2.565 1.00 88.25 93 MET A C 1
ATOM 739 O O . MET A 1 93 ? 0.983 8.035 -3.639 1.00 88.25 93 MET A O 1
ATOM 743 N N . LEU A 1 94 ? 2.312 9.371 -2.418 1.00 86.19 94 LEU A N 1
ATOM 744 C CA . LEU A 1 94 ? 2.775 10.179 -3.536 1.00 86.19 94 LEU A CA 1
ATOM 745 C C . LEU A 1 94 ? 3.524 9.315 -4.552 1.00 86.19 94 LEU A C 1
ATOM 747 O O . LEU A 1 94 ? 3.156 9.322 -5.723 1.00 86.19 94 LEU A O 1
ATOM 751 N N . ALA A 1 95 ? 4.488 8.509 -4.102 1.00 85.00 95 ALA A N 1
ATOM 752 C CA . ALA A 1 95 ? 5.216 7.593 -4.977 1.00 85.00 95 ALA A CA 1
ATOM 753 C C . ALA A 1 95 ? 4.279 6.585 -5.668 1.00 85.00 95 ALA A C 1
ATOM 755 O O . ALA A 1 95 ? 4.325 6.430 -6.886 1.00 85.00 95 ALA A O 1
ATOM 756 N N . VAL A 1 96 ? 3.381 5.940 -4.915 1.00 87.06 96 VAL A N 1
ATOM 757 C CA . VAL A 1 96 ? 2.422 4.965 -5.466 1.00 87.06 96 VAL A CA 1
ATOM 758 C C . VAL A 1 96 ? 1.485 5.618 -6.485 1.00 87.06 96 VAL A C 1
ATOM 760 O O . VAL A 1 96 ? 1.228 5.028 -7.530 1.00 87.06 96 VAL A O 1
ATOM 763 N N . VAL A 1 97 ? 0.997 6.831 -6.215 1.00 88.19 97 VAL A N 1
ATOM 764 C CA . VAL A 1 97 ? 0.128 7.585 -7.129 1.00 88.19 97 VAL A CA 1
ATOM 765 C C . VAL A 1 97 ? 0.862 7.952 -8.414 1.00 88.19 97 VAL A C 1
ATOM 767 O O . VAL A 1 97 ? 0.311 7.734 -9.489 1.00 88.19 97 VAL A O 1
ATOM 770 N N . MET A 1 98 ? 2.097 8.453 -8.320 1.00 85.31 98 MET A N 1
ATOM 771 C CA . MET A 1 98 ? 2.905 8.784 -9.500 1.00 85.31 98 MET A CA 1
ATOM 772 C C . MET A 1 98 ? 3.135 7.552 -10.380 1.00 85.31 98 MET A C 1
ATOM 774 O O . MET A 1 98 ? 3.040 7.630 -11.600 1.00 85.31 98 MET A O 1
ATOM 778 N N . ILE A 1 99 ? 3.364 6.389 -9.768 1.00 84.31 99 ILE A N 1
ATOM 779 C CA . ILE A 1 99 ? 3.537 5.132 -10.501 1.00 84.31 99 ILE A CA 1
ATOM 780 C C . ILE A 1 99 ? 2.210 4.639 -11.113 1.00 84.31 99 ILE A C 1
ATOM 782 O O . ILE A 1 99 ? 2.178 4.125 -12.233 1.00 84.31 99 ILE A O 1
ATOM 786 N N . ALA A 1 100 ? 1.095 4.792 -10.397 1.00 87.00 100 ALA A N 1
ATOM 787 C CA . ALA A 1 100 ? -0.233 4.382 -10.854 1.00 87.00 100 ALA A CA 1
ATOM 788 C C . ALA A 1 100 ? -0.845 5.330 -11.908 1.00 87.00 100 ALA A C 1
ATOM 790 O O . ALA A 1 100 ? -1.865 4.995 -12.515 1.00 87.00 100 ALA A O 1
ATOM 791 N N . GLU A 1 101 ? -0.244 6.501 -12.140 1.00 84.75 101 GLU A N 1
ATOM 792 C CA . GLU A 1 101 ? -0.792 7.565 -12.986 1.00 84.75 101 GLU A CA 1
ATOM 793 C C . GLU A 1 101 ? -1.106 7.086 -14.411 1.00 84.75 101 GLU A C 1
ATOM 795 O O . GLU A 1 101 ? -2.175 7.391 -14.942 1.00 84.75 101 GLU A O 1
ATOM 800 N N . SER A 1 102 ? -0.224 6.281 -15.014 1.00 81.75 102 SER A N 1
ATOM 801 C CA . SER A 1 102 ? -0.434 5.750 -16.370 1.00 81.75 102 SER A CA 1
ATOM 802 C C . SER A 1 102 ? -1.737 4.941 -16.478 1.00 81.75 102 SER A C 1
ATOM 804 O O . SER A 1 102 ? -2.544 5.171 -17.381 1.00 81.75 102 SER A O 1
ATOM 806 N N . ALA A 1 103 ? -2.024 4.077 -15.499 1.00 84.81 103 ALA A N 1
ATOM 807 C CA . ALA A 1 103 ? -3.277 3.325 -15.457 1.00 84.81 103 ALA A CA 1
ATOM 808 C C . ALA A 1 103 ? -4.486 4.215 -15.196 1.00 84.81 103 ALA A C 1
ATOM 810 O O . ALA A 1 103 ? -5.542 3.999 -15.791 1.00 84.81 103 ALA A O 1
ATOM 811 N N . PHE A 1 104 ? -4.340 5.225 -14.336 1.00 83.31 104 PHE A N 1
ATOM 812 C CA . PHE A 1 104 ? -5.415 6.176 -14.086 1.00 83.31 104 PHE A CA 1
ATOM 813 C C . PHE A 1 104 ? -5.824 6.883 -15.381 1.00 83.31 104 PHE A C 1
ATOM 815 O O . PHE A 1 104 ? -7.009 6.914 -15.701 1.00 83.31 104 PHE A O 1
ATOM 822 N N . ARG A 1 105 ? -4.846 7.364 -16.164 1.00 81.12 105 ARG A N 1
ATOM 823 C CA . ARG A 1 105 ? -5.064 8.043 -17.453 1.00 81.12 105 ARG A CA 1
ATOM 824 C C . ARG A 1 105 ? -5.714 7.120 -18.484 1.00 81.12 105 ARG A C 1
ATOM 826 O O . ARG A 1 105 ? -6.670 7.542 -19.129 1.00 81.12 105 ARG A O 1
ATOM 833 N N . ASN A 1 106 ? -5.297 5.855 -18.546 1.00 83.06 106 ASN A N 1
ATOM 834 C CA . ASN A 1 106 ? -5.932 4.854 -19.409 1.00 83.06 106 ASN A CA 1
ATOM 835 C C . ASN A 1 106 ? -7.423 4.649 -19.077 1.00 83.06 106 ASN A C 1
ATOM 837 O O . ASN A 1 106 ? -8.244 4.580 -19.986 1.00 83.06 106 ASN A O 1
ATOM 841 N N . ILE A 1 107 ? -7.796 4.592 -17.792 1.00 84.81 107 ILE A N 1
ATOM 842 C CA . ILE A 1 107 ? -9.196 4.382 -17.371 1.00 84.81 107 ILE A CA 1
ATOM 843 C C . ILE A 1 107 ? -10.096 5.558 -17.751 1.00 84.81 107 ILE A C 1
ATOM 845 O O . ILE A 1 107 ? -11.245 5.355 -18.136 1.00 84.81 107 ILE A O 1
ATOM 849 N N . ILE A 1 108 ? -9.585 6.784 -17.654 1.00 84.44 108 ILE A N 1
ATOM 850 C CA . ILE A 1 108 ? -10.331 7.996 -18.021 1.00 84.44 108 ILE A CA 1
ATOM 851 C C . ILE A 1 108 ? -10.230 8.333 -19.518 1.00 84.44 108 ILE A C 1
ATOM 853 O O . ILE A 1 108 ? -10.710 9.385 -19.935 1.00 84.44 108 ILE A O 1
ATOM 857 N N . GLY A 1 109 ? -9.612 7.463 -20.326 1.00 80.94 109 GLY A N 1
ATOM 858 C CA . GLY A 1 109 ? -9.470 7.643 -21.772 1.00 80.94 109 GLY A CA 1
ATOM 859 C C . GLY A 1 109 ? -8.496 8.752 -22.183 1.00 80.94 109 GLY A C 1
ATOM 860 O O . GLY A 1 109 ? -8.581 9.251 -23.303 1.00 80.94 109 GLY A O 1
ATOM 861 N N . LEU A 1 110 ? -7.583 9.163 -21.297 1.00 80.88 110 LEU A N 1
ATOM 862 C CA . LEU A 1 110 ? -6.532 10.123 -21.628 1.00 80.88 110 LEU A CA 1
ATOM 863 C C . LEU A 1 110 ? -5.328 9.411 -22.271 1.00 80.88 110 LEU A C 1
ATOM 865 O O . LEU A 1 110 ? -4.929 8.343 -21.803 1.00 80.88 110 LEU A O 1
ATOM 869 N N . PRO A 1 111 ? -4.698 10.009 -23.300 1.00 77.56 111 PRO A N 1
ATOM 870 C CA . PRO A 1 111 ? -3.541 9.417 -23.970 1.00 77.56 111 PRO A CA 1
ATOM 871 C C . PRO A 1 111 ? -2.366 9.324 -23.004 1.00 77.56 111 PRO A C 1
ATOM 873 O O . PRO A 1 111 ? -2.121 10.291 -22.288 1.00 77.56 111 PRO A O 1
ATOM 876 N N . GLN A 1 112 ? -1.624 8.213 -22.998 1.00 73.69 112 GLN A N 1
ATOM 877 C CA . GLN A 1 112 ? -0.423 8.040 -22.167 1.00 73.69 112 GLN A CA 1
ATOM 878 C C . GLN A 1 112 ? 0.612 9.137 -22.440 1.00 73.69 112 GLN A C 1
ATOM 880 O O . GLN A 1 112 ? 0.636 9.735 -23.516 1.00 73.69 112 GLN A O 1
ATOM 885 N N . LEU A 1 113 ? 1.433 9.458 -21.436 1.00 70.00 113 LEU A N 1
ATOM 886 C CA . LEU A 1 113 ? 2.475 10.461 -21.632 1.00 70.00 113 LEU A CA 1
ATOM 887 C C . LEU A 1 113 ? 3.585 9.880 -22.496 1.00 70.00 113 LEU A C 1
ATOM 889 O O . LEU A 1 113 ? 4.007 8.756 -22.227 1.00 70.00 113 LEU A O 1
ATOM 893 N N . PRO A 1 114 ? 4.077 10.631 -23.494 1.00 66.88 114 PRO A N 1
ATOM 894 C CA . PRO A 1 114 ? 5.306 10.266 -24.175 1.00 66.88 114 PRO A CA 1
ATOM 895 C C . PRO A 1 114 ? 6.429 10.189 -23.142 1.00 66.88 114 PRO A C 1
ATOM 897 O O . PRO A 1 114 ? 6.576 11.111 -22.339 1.00 66.88 114 PRO A O 1
ATOM 900 N N . THR A 1 115 ? 7.219 9.117 -23.177 1.00 65.31 115 THR A N 1
ATOM 901 C CA . THR A 1 115 ? 8.400 8.922 -22.317 1.00 65.31 115 THR A CA 1
ATOM 902 C C . THR A 1 115 ? 9.419 10.056 -22.432 1.00 65.31 115 THR A C 1
ATOM 904 O O . THR A 1 115 ? 10.175 10.288 -21.494 1.00 65.31 115 THR A O 1
ATOM 907 N N . ASP A 1 116 ? 9.384 10.797 -23.540 1.00 64.94 116 ASP A N 1
ATOM 908 C CA . ASP A 1 116 ? 10.367 11.830 -23.873 1.00 64.94 1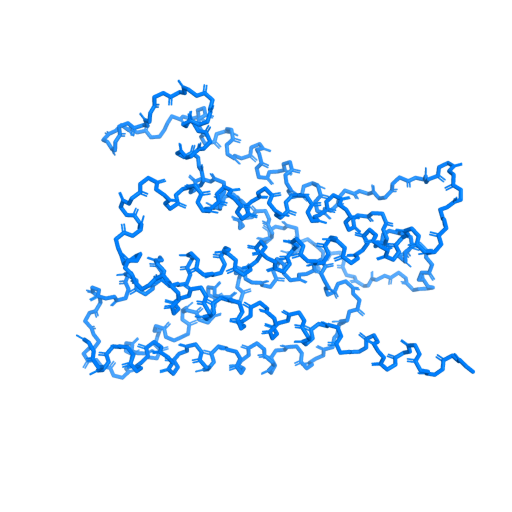16 ASP A CA 1
ATOM 909 C C . ASP A 1 116 ? 9.892 13.252 -23.530 1.00 64.94 116 ASP A C 1
ATOM 911 O O . ASP A 1 116 ? 10.645 14.214 -23.681 1.00 64.94 116 ASP A O 1
ATOM 915 N N . ASN A 1 117 ? 8.646 13.414 -23.066 1.00 65.12 117 ASN A N 1
ATOM 916 C CA . ASN A 1 117 ? 8.116 14.725 -22.704 1.00 65.12 117 ASN A CA 1
ATOM 917 C C . ASN A 1 117 ? 8.329 15.020 -21.214 1.00 65.12 117 ASN A C 1
ATOM 919 O O . ASN A 1 117 ? 8.031 14.170 -20.370 1.00 65.12 117 ASN A O 1
ATOM 923 N N . PRO A 1 118 ? 8.769 16.242 -20.857 1.00 68.50 118 PRO A N 1
ATOM 924 C CA . PRO A 1 118 ? 8.908 16.628 -19.462 1.00 68.50 118 PRO A CA 1
ATOM 925 C C . PRO A 1 118 ? 7.553 16.527 -18.752 1.00 68.50 118 PRO A C 1
ATOM 927 O O . PRO A 1 118 ? 6.534 17.001 -19.267 1.00 68.50 118 PRO A O 1
ATOM 930 N N . THR A 1 119 ? 7.543 15.914 -17.564 1.00 71.94 119 THR A N 1
ATOM 931 C CA . THR A 1 119 ? 6.353 15.802 -16.713 1.00 71.94 119 THR A CA 1
ATOM 932 C C . THR A 1 119 ? 5.734 17.185 -16.534 1.00 71.94 119 THR A C 1
ATOM 934 O O . THR A 1 119 ? 6.384 18.114 -16.049 1.00 71.94 119 THR A O 1
ATOM 937 N N . SER A 1 120 ? 4.476 17.353 -16.945 1.00 79.94 120 SER A N 1
ATOM 938 C CA . SER A 1 120 ? 3.834 18.663 -16.849 1.00 79.94 120 SER A CA 1
ATOM 939 C C . SER A 1 120 ? 3.592 19.014 -15.380 1.00 79.94 120 SER A C 1
ATOM 941 O O . SER A 1 120 ? 3.215 18.156 -14.578 1.00 79.94 120 SER A O 1
ATOM 943 N N . GLY A 1 121 ? 3.740 20.290 -15.011 1.00 79.44 121 GLY A N 1
ATOM 944 C CA . GLY A 1 121 ? 3.465 20.737 -13.638 1.00 79.44 121 GLY A CA 1
ATOM 945 C C . GLY A 1 121 ? 2.041 20.401 -13.168 1.00 79.44 121 GLY A C 1
ATOM 946 O O . GLY A 1 121 ? 1.822 20.147 -11.986 1.00 79.44 121 GLY A O 1
ATOM 947 N N . CYS A 1 122 ? 1.085 20.313 -14.101 1.00 79.25 122 CYS A N 1
ATOM 948 C CA . CYS A 1 122 ? -0.286 19.885 -13.826 1.00 79.25 122 CYS A CA 1
ATOM 949 C C . CYS A 1 122 ? -0.358 18.431 -13.322 1.00 79.25 122 CYS A C 1
ATOM 951 O O . CYS A 1 122 ? -1.083 18.161 -12.368 1.00 79.25 122 CYS A O 1
ATOM 953 N N . GLN A 1 123 ? 0.434 17.515 -13.889 1.00 78.88 123 GLN A N 1
ATOM 954 C CA . GLN A 1 123 ? 0.469 16.104 -13.473 1.00 78.88 123 GLN A CA 1
ATOM 955 C C . GLN A 1 123 ? 1.043 15.941 -12.072 1.00 78.88 123 GLN A C 1
ATOM 957 O O . GLN A 1 123 ? 0.436 15.305 -11.208 1.00 78.88 123 GLN A O 1
ATOM 962 N N . VAL A 1 124 ? 2.182 16.591 -11.820 1.00 82.94 124 VAL A N 1
ATOM 963 C CA . VAL A 1 124 ? 2.801 16.600 -10.492 1.00 82.94 124 VAL A CA 1
ATOM 964 C C . VAL A 1 124 ? 1.813 17.154 -9.467 1.00 82.94 124 VAL A C 1
ATOM 966 O O . VAL A 1 124 ? 1.612 16.551 -8.414 1.00 82.94 124 VAL A O 1
ATOM 969 N N . PHE A 1 125 ? 1.120 18.246 -9.802 1.00 84.00 125 PHE A N 1
ATOM 970 C CA . PHE A 1 125 ? 0.089 18.819 -8.945 1.00 84.00 125 PHE A CA 1
ATOM 971 C C . PHE A 1 125 ? -1.063 17.840 -8.674 1.00 84.00 125 PHE A C 1
ATOM 973 O O . PHE A 1 125 ? -1.449 17.669 -7.518 1.00 84.00 125 PHE A O 1
ATOM 980 N N . THR A 1 126 ? -1.585 17.142 -9.690 1.00 84.81 126 THR A N 1
ATOM 981 C CA . THR A 1 126 ? -2.650 16.145 -9.485 1.00 84.81 126 THR A CA 1
ATOM 982 C C . THR A 1 126 ? -2.207 14.989 -8.593 1.00 84.81 126 THR A C 1
ATOM 984 O O . THR A 1 126 ? -2.956 14.591 -7.699 1.00 84.81 126 THR A O 1
ATOM 987 N N . SER A 1 127 ? -0.975 14.505 -8.757 1.00 86.31 127 SER A N 1
ATOM 988 C CA . SER A 1 127 ? -0.404 13.440 -7.929 1.00 86.31 127 SER A CA 1
ATOM 989 C C . SER A 1 127 ? -0.214 13.886 -6.473 1.00 86.31 127 SER A C 1
ATOM 991 O O . SER A 1 127 ? -0.531 13.144 -5.536 1.00 86.31 127 SER A O 1
ATOM 993 N N . ILE A 1 128 ? 0.203 15.138 -6.255 1.00 87.19 128 ILE A N 1
ATOM 994 C CA . ILE A 1 128 ? 0.270 15.755 -4.921 1.00 87.19 128 ILE A CA 1
ATOM 995 C C . ILE A 1 128 ? -1.124 15.840 -4.288 1.00 87.19 128 ILE A C 1
ATOM 997 O O . ILE A 1 128 ? -1.314 15.382 -3.163 1.00 87.19 128 ILE A O 1
ATOM 1001 N N . VAL A 1 129 ? -2.122 16.370 -4.995 1.00 87.56 129 VAL A N 1
ATOM 1002 C CA . VAL A 1 129 ? -3.484 16.508 -4.451 1.00 87.56 129 VAL A CA 1
ATOM 1003 C C . VAL A 1 129 ? -4.092 15.143 -4.122 1.00 87.56 129 VAL A C 1
ATOM 1005 O O . VAL A 1 129 ? -4.674 14.969 -3.049 1.00 87.56 129 VAL A O 1
ATOM 1008 N N . LEU A 1 130 ? -3.931 14.155 -5.005 1.00 88.88 130 LEU A N 1
ATOM 1009 C CA . LEU A 1 130 ? -4.480 12.818 -4.798 1.00 88.88 130 LEU A CA 1
ATOM 1010 C C . LEU A 1 130 ? -3.799 12.100 -3.623 1.00 88.88 130 LEU A C 1
ATOM 1012 O O . LEU A 1 130 ? -4.479 11.518 -2.780 1.00 88.88 130 LEU A O 1
ATOM 1016 N N . SER A 1 131 ? -2.473 12.191 -3.501 1.00 89.94 131 SER A N 1
ATOM 1017 C CA . SER A 1 131 ? -1.751 11.615 -2.357 1.00 89.94 131 SER A CA 1
ATOM 1018 C C . SER A 1 131 ? -2.129 12.272 -1.025 1.00 89.94 131 SER A C 1
ATOM 1020 O O . SER A 1 131 ? -2.295 11.569 -0.022 1.00 89.94 131 SER A O 1
ATOM 1022 N N . ILE A 1 132 ? -2.345 13.594 -1.006 1.00 87.25 132 ILE A N 1
ATOM 1023 C CA . ILE A 1 132 ? -2.877 14.312 0.162 1.00 87.25 132 ILE A CA 1
ATOM 1024 C C . ILE A 1 132 ? -4.276 13.799 0.503 1.00 87.25 132 ILE A C 1
ATOM 1026 O O . ILE A 1 132 ? -4.552 13.534 1.671 1.00 87.25 132 ILE A O 1
ATOM 1030 N N . LEU A 1 133 ? -5.150 13.606 -0.489 1.00 88.94 133 LEU A N 1
ATOM 1031 C CA . LEU A 1 133 ? -6.507 13.097 -0.277 1.00 88.94 133 LEU A CA 1
ATOM 1032 C C . LEU A 1 133 ? -6.505 11.693 0.348 1.00 88.94 133 LEU A C 1
ATOM 1034 O O . LEU A 1 133 ? -7.277 11.430 1.272 1.00 88.94 133 LEU A O 1
ATOM 1038 N N . ILE A 1 134 ? -5.632 10.798 -0.119 1.00 88.00 134 ILE A N 1
ATOM 1039 C CA . ILE A 1 134 ? -5.507 9.432 0.417 1.00 88.00 134 ILE A CA 1
ATOM 1040 C C . ILE A 1 134 ? -4.932 9.454 1.835 1.00 88.00 134 ILE A C 1
ATOM 1042 O O . ILE A 1 134 ? -5.438 8.772 2.726 1.00 88.00 134 ILE A O 1
ATOM 1046 N N . THR A 1 135 ? -3.924 10.291 2.073 1.00 86.19 135 THR A N 1
ATOM 1047 C CA . THR A 1 135 ? -3.350 10.479 3.413 1.00 86.19 135 THR A CA 1
ATOM 1048 C C . THR A 1 135 ? -4.397 11.043 4.368 1.00 86.19 135 THR A C 1
ATOM 1050 O O . THR A 1 135 ? -4.579 10.541 5.477 1.00 86.19 135 THR A O 1
ATOM 1053 N N . TRP A 1 136 ? -5.162 12.041 3.926 1.00 86.75 136 TRP A N 1
ATOM 1054 C CA . TRP A 1 136 ? -6.298 12.548 4.678 1.00 86.75 136 TRP A CA 1
ATOM 1055 C C . TRP A 1 136 ? -7.300 11.429 4.949 1.00 86.75 136 TRP A C 1
ATOM 1057 O O . TRP A 1 136 ? -7.715 11.277 6.087 1.00 86.75 136 TRP A O 1
ATOM 1067 N N . LEU A 1 137 ? -7.642 10.580 3.976 1.00 83.50 137 LEU A N 1
ATOM 1068 C CA . LEU A 1 137 ? -8.560 9.455 4.184 1.00 83.50 137 LEU A CA 1
ATOM 1069 C C . LEU A 1 137 ? -8.091 8.509 5.304 1.00 83.50 137 LEU A C 1
ATOM 1071 O O . LEU A 1 137 ? -8.925 8.047 6.090 1.00 83.50 137 LEU A O 1
ATOM 1075 N N . ALA A 1 138 ? -6.783 8.259 5.393 1.00 80.75 138 ALA A N 1
ATOM 1076 C CA . ALA A 1 138 ? -6.176 7.426 6.426 1.00 80.75 138 ALA A CA 1
ATOM 1077 C C . ALA A 1 138 ? -6.227 8.063 7.823 1.00 80.75 138 ALA A C 1
ATOM 1079 O O . ALA A 1 138 ? -6.519 7.372 8.800 1.00 80.75 138 ALA A O 1
ATOM 1080 N N . PHE A 1 139 ? -5.993 9.376 7.918 1.00 76.69 139 PHE A N 1
ATOM 1081 C CA . PHE A 1 139 ? -5.882 10.100 9.192 1.00 76.69 139 PHE A CA 1
ATOM 1082 C C . PHE A 1 139 ? -7.076 11.014 9.520 1.00 76.69 139 PHE A C 1
ATOM 1084 O O . PHE A 1 139 ? -7.028 11.767 10.496 1.00 76.69 139 PHE A O 1
ATOM 1091 N N . ARG A 1 140 ? -8.156 10.987 8.726 1.00 78.69 140 ARG A N 1
ATOM 1092 C CA . ARG A 1 140 ? -9.274 11.932 8.875 1.00 78.69 140 ARG A CA 1
ATOM 1093 C C . ARG A 1 140 ? -9.944 11.763 10.240 1.00 78.69 140 ARG A C 1
ATOM 1095 O O . ARG A 1 140 ? -10.312 10.638 10.595 1.00 78.69 140 ARG A O 1
ATOM 1102 N N . PRO A 1 141 ? -10.228 12.857 10.962 1.00 69.62 141 PRO A N 1
ATOM 1103 C CA . PRO A 1 141 ? -10.855 12.783 12.273 1.00 69.62 141 PRO A CA 1
ATOM 1104 C C . PRO A 1 141 ? -12.191 12.029 12.220 1.00 69.62 141 PRO A C 1
ATOM 1106 O O . PRO A 1 141 ? -12.984 12.156 11.283 1.00 69.62 141 PRO A O 1
ATOM 1109 N N . GLY A 1 142 ? -12.437 11.205 13.237 1.00 66.31 142 GLY A N 1
ATOM 1110 C CA . GLY A 1 142 ? -13.689 10.478 13.392 1.00 66.31 142 GLY A CA 1
ATOM 1111 C C . GLY A 1 142 ? -14.855 11.439 13.600 1.00 66.31 142 GLY A C 1
ATOM 1112 O O . GLY A 1 142 ? -14.846 12.245 14.526 1.00 66.31 142 GLY A O 1
ATOM 1113 N N . GLY A 1 143 ? -15.881 11.346 12.754 1.00 61.62 143 GLY A N 1
ATOM 1114 C CA . GLY A 1 143 ? -17.131 12.074 12.964 1.00 61.62 143 GLY A CA 1
ATOM 1115 C C . GLY A 1 143 ? -17.968 11.447 14.083 1.00 61.62 143 GLY A C 1
ATOM 1116 O O . GLY A 1 143 ? -17.972 10.226 14.255 1.00 61.62 143 GLY A O 1
ATOM 1117 N N . LYS A 1 144 ? -18.737 12.268 14.810 1.00 57.34 144 LYS A N 1
ATOM 1118 C CA . LYS A 1 144 ? -19.747 11.778 15.761 1.00 57.34 144 LYS A CA 1
ATOM 1119 C C . LYS A 1 144 ? -20.818 11.000 14.986 1.00 57.34 144 LYS A C 1
ATOM 1121 O O . LYS A 1 144 ? -21.594 11.588 14.231 1.00 57.34 144 LYS A O 1
ATOM 1126 N N . SER A 1 145 ? -20.853 9.674 15.133 1.00 59.66 145 SER A N 1
ATOM 1127 C CA . SER A 1 145 ? -21.929 8.868 14.548 1.00 59.66 145 SER A CA 1
ATOM 1128 C C . SER A 1 145 ? -23.242 9.222 15.240 1.00 59.66 145 SER A C 1
ATOM 1130 O O . SER A 1 145 ? -23.387 9.001 16.437 1.00 59.66 145 SER A O 1
ATOM 1132 N N . ARG A 1 146 ? -24.214 9.748 14.486 1.00 56.19 146 ARG A N 1
ATOM 1133 C CA . ARG A 1 146 ? -25.559 10.067 15.000 1.00 56.19 146 ARG A CA 1
ATOM 1134 C C . ARG A 1 146 ? -26.398 8.826 15.331 1.00 56.19 146 ARG A C 1
ATOM 1136 O O . ARG A 1 146 ? -27.448 8.963 15.942 1.00 56.19 146 ARG A O 1
ATOM 1143 N N . LYS A 1 147 ? -25.971 7.630 14.907 1.00 59.62 147 LYS A N 1
ATOM 1144 C CA . LYS A 1 147 ? -26.691 6.370 15.146 1.00 59.62 147 LYS A CA 1
ATOM 1145 C C . LYS A 1 147 ? -25.834 5.410 15.977 1.00 59.62 147 LYS A C 1
ATOM 1147 O O . LYS A 1 147 ? -24.647 5.270 15.650 1.00 59.62 147 LYS A O 1
ATOM 1152 N N . PRO A 1 148 ? -26.409 4.740 16.996 1.00 62.97 148 PRO A N 1
ATOM 1153 C CA . PRO A 1 148 ? -25.729 3.664 17.702 1.00 62.97 148 PRO A CA 1
ATOM 1154 C C . PRO A 1 148 ? -25.454 2.540 16.703 1.00 62.97 148 PRO A C 1
ATOM 1156 O O . PRO A 1 148 ? -26.359 2.031 16.042 1.00 62.97 148 PRO A O 1
ATOM 1159 N N . VAL A 1 149 ? -24.178 2.213 16.526 1.00 73.06 149 VAL A N 1
ATOM 1160 C CA . VAL A 1 149 ? -23.750 1.184 15.581 1.00 73.06 149 VAL A CA 1
ATOM 1161 C C . VAL A 1 149 ? -23.594 -0.124 16.346 1.00 73.06 149 VAL A C 1
ATOM 1163 O O . VAL A 1 149 ? -22.844 -0.182 17.314 1.00 73.06 149 VAL A O 1
ATOM 1166 N N . THR A 1 150 ? -24.284 -1.177 15.913 1.00 82.94 150 THR A N 1
ATOM 1167 C CA . THR A 1 150 ? -24.190 -2.506 16.531 1.00 82.94 150 THR A CA 1
ATOM 1168 C C . THR A 1 150 ? -22.767 -3.065 16.428 1.00 82.94 150 THR A C 1
ATOM 1170 O O . THR A 1 150 ? -22.147 -2.995 15.363 1.00 82.94 150 THR A O 1
ATOM 1173 N N . GLU A 1 151 ? -22.274 -3.714 17.488 1.00 80.44 151 GLU A N 1
ATOM 1174 C CA . GLU A 1 151 ? -20.939 -4.341 17.519 1.00 80.44 151 GLU A CA 1
ATOM 1175 C C . GLU A 1 151 ? -20.720 -5.324 16.359 1.00 80.44 151 GLU A C 1
ATOM 1177 O O . GLU A 1 151 ? -19.673 -5.319 15.713 1.00 80.44 151 GLU A O 1
ATOM 1182 N N . LYS A 1 152 ? -21.749 -6.109 16.012 1.00 83.31 152 LYS A N 1
ATOM 1183 C CA . LYS A 1 152 ? -21.715 -7.063 14.892 1.00 83.31 152 LYS A CA 1
ATOM 1184 C C . LYS A 1 152 ? -21.458 -6.386 13.540 1.00 83.31 152 LYS A C 1
ATOM 1186 O O . LYS A 1 152 ? -20.765 -6.950 12.695 1.00 83.31 152 LYS A O 1
ATOM 1191 N N . TYR A 1 153 ? -22.005 -5.190 13.321 1.00 83.44 153 TYR A N 1
ATOM 1192 C CA . TYR A 1 153 ? -21.772 -4.428 12.091 1.00 83.44 153 TYR A CA 1
ATOM 1193 C C . TYR A 1 153 ? -20.351 -3.858 12.056 1.00 83.44 153 TYR A C 1
ATOM 1195 O O . TYR A 1 153 ? -19.684 -3.952 11.025 1.00 83.44 153 TYR A O 1
ATOM 1203 N N . LEU A 1 154 ? -19.867 -3.317 13.182 1.00 81.25 154 LEU A N 1
ATOM 1204 C CA . LEU A 1 154 ? -18.493 -2.820 13.292 1.00 81.25 154 LEU A CA 1
ATOM 1205 C C . LEU A 1 154 ? -17.479 -3.934 13.024 1.00 81.25 154 LEU A C 1
ATOM 1207 O O . LEU A 1 154 ? -16.552 -3.719 12.250 1.00 81.25 154 LEU A O 1
ATOM 1211 N N . PHE A 1 155 ? -17.711 -5.128 13.572 1.00 82.31 155 PHE A N 1
ATOM 1212 C CA . PHE A 1 155 ? -16.853 -6.290 13.357 1.00 82.31 155 PHE A CA 1
ATOM 1213 C C . PHE A 1 155 ? -16.814 -6.741 11.890 1.00 82.31 155 PHE A C 1
ATOM 1215 O O . PHE A 1 155 ? -15.736 -6.930 11.337 1.00 82.31 155 PHE A O 1
ATOM 1222 N N . LYS A 1 156 ? -17.971 -6.875 11.222 1.00 84.94 156 LYS A N 1
ATOM 1223 C CA . LYS A 1 156 ? -18.014 -7.258 9.796 1.00 84.94 156 LYS A CA 1
ATOM 1224 C C . LYS A 1 156 ? -17.289 -6.246 8.909 1.00 84.94 156 LYS A C 1
ATOM 1226 O O . LYS A 1 156 ? -16.553 -6.627 8.003 1.00 84.94 156 LYS A O 1
ATOM 1231 N N . ARG A 1 157 ? -17.502 -4.957 9.176 1.00 84.81 157 ARG A N 1
ATOM 1232 C CA . ARG A 1 157 ? -16.868 -3.863 8.438 1.00 84.81 157 ARG A CA 1
ATOM 1233 C C . ARG A 1 157 ? -15.359 -3.816 8.678 1.00 84.81 157 ARG A C 1
ATOM 1235 O O . ARG A 1 157 ? -14.615 -3.562 7.739 1.00 84.81 157 ARG A O 1
ATOM 1242 N N . GLU A 1 158 ? -14.919 -4.069 9.907 1.00 83.50 158 GLU A N 1
ATOM 1243 C CA . GLU A 1 158 ? -13.501 -4.194 10.250 1.00 83.50 158 GLU A CA 1
ATOM 1244 C C . GLU A 1 158 ? -12.856 -5.369 9.521 1.00 83.50 158 GLU A C 1
ATOM 1246 O O . GLU A 1 158 ? -11.827 -5.176 8.892 1.00 83.50 158 GLU A O 1
ATOM 1251 N N . LEU A 1 159 ? -13.485 -6.547 9.534 1.00 85.06 159 LEU A N 1
ATOM 1252 C CA . LEU A 1 159 ? -12.968 -7.727 8.841 1.00 85.06 159 LEU A CA 1
ATOM 1253 C C . LEU A 1 159 ? -12.815 -7.478 7.334 1.00 85.06 159 LEU A C 1
ATOM 1255 O O . LEU A 1 159 ? -11.774 -7.786 6.764 1.00 85.06 159 LEU A O 1
ATOM 1259 N N . ALA A 1 160 ? -13.828 -6.883 6.697 1.00 87.12 160 ALA A N 1
ATOM 1260 C CA . ALA A 1 160 ? -13.754 -6.518 5.285 1.00 87.12 160 ALA A CA 1
ATOM 1261 C C . ALA A 1 160 ? -12.643 -5.489 5.020 1.00 87.12 160 ALA A C 1
ATOM 1263 O O . ALA A 1 160 ? -11.878 -5.640 4.072 1.00 87.12 160 ALA A O 1
ATOM 1264 N N . GLY A 1 161 ? -12.516 -4.471 5.879 1.00 86.25 161 GLY A N 1
ATOM 1265 C CA . GLY A 1 161 ? -11.435 -3.490 5.790 1.00 86.25 161 GLY A CA 1
ATOM 1266 C C . GLY A 1 161 ? -10.051 -4.122 5.946 1.00 86.25 161 GLY A C 1
ATOM 1267 O O . GLY A 1 161 ? -9.147 -3.798 5.184 1.00 86.25 161 GLY A O 1
ATOM 1268 N N . ASP A 1 162 ? -9.894 -5.055 6.882 1.00 83.44 162 ASP A N 1
ATOM 1269 C CA . ASP A 1 162 ? -8.645 -5.778 7.112 1.00 83.44 162 ASP A CA 1
ATOM 1270 C C . ASP A 1 162 ? -8.268 -6.648 5.908 1.00 83.44 162 ASP A C 1
ATOM 1272 O O . ASP A 1 162 ? -7.120 -6.600 5.480 1.00 83.44 162 ASP A O 1
ATOM 1276 N N . ILE A 1 163 ? -9.217 -7.381 5.315 1.00 86.75 163 ILE A N 1
ATOM 1277 C CA . ILE A 1 163 ? -8.973 -8.185 4.105 1.00 86.75 163 ILE A CA 1
ATOM 1278 C C . ILE A 1 163 ? -8.524 -7.294 2.942 1.00 86.75 163 ILE A C 1
ATOM 1280 O O . ILE A 1 163 ? -7.548 -7.620 2.265 1.00 86.75 163 ILE A O 1
ATOM 1284 N N . LEU A 1 164 ? -9.198 -6.160 2.724 1.00 89.31 164 LEU A N 1
ATOM 1285 C CA . LEU A 1 164 ? -8.833 -5.220 1.661 1.00 89.31 164 LEU A CA 1
ATOM 1286 C C . LEU A 1 164 ? -7.450 -4.611 1.891 1.00 89.31 164 LEU A C 1
ATOM 1288 O O . LEU A 1 164 ? -6.660 -4.554 0.956 1.00 89.31 164 LEU A O 1
ATOM 1292 N N . LEU A 1 165 ? -7.130 -4.207 3.124 1.00 86.06 165 LEU A N 1
ATOM 1293 C CA . LEU A 1 165 ? -5.812 -3.663 3.454 1.00 86.06 165 LEU A CA 1
ATOM 1294 C C . LEU A 1 165 ? -4.710 -4.718 3.337 1.00 86.06 165 LEU A C 1
ATOM 1296 O O . LEU A 1 165 ? -3.663 -4.413 2.780 1.00 86.06 165 LEU A O 1
ATOM 1300 N N . ILE A 1 166 ? -4.932 -5.949 3.811 1.00 86.12 166 ILE A N 1
ATOM 1301 C CA . ILE A 1 166 ? -3.979 -7.057 3.636 1.00 86.12 166 ILE A CA 1
ATOM 1302 C C . ILE A 1 166 ? -3.725 -7.275 2.149 1.00 86.12 166 ILE A C 1
ATOM 1304 O O . ILE A 1 166 ? -2.574 -7.295 1.726 1.00 86.12 166 ILE A O 1
ATOM 1308 N N . SER A 1 167 ? -4.786 -7.382 1.350 1.00 87.62 167 SER A N 1
ATOM 1309 C CA . SER A 1 167 ? -4.673 -7.617 -0.092 1.00 87.62 167 SER A CA 1
ATOM 1310 C C . SER A 1 167 ? -3.954 -6.463 -0.792 1.00 87.62 167 SER A C 1
ATOM 1312 O O . SER A 1 167 ? -3.041 -6.698 -1.575 1.00 87.62 167 SER A O 1
ATOM 1314 N N . ALA A 1 168 ? -4.302 -5.218 -0.455 1.00 87.81 168 ALA A N 1
ATOM 1315 C CA . ALA A 1 168 ? -3.674 -4.020 -0.998 1.00 87.81 168 ALA A CA 1
ATOM 1316 C C . ALA A 1 168 ? -2.179 -3.953 -0.684 1.00 87.81 168 ALA A C 1
ATOM 1318 O O . ALA A 1 168 ? -1.372 -3.754 -1.584 1.00 87.81 168 ALA A O 1
ATOM 1319 N N . VAL A 1 169 ? -1.808 -4.138 0.587 1.00 85.69 169 VAL A N 1
ATOM 1320 C CA . VAL A 1 169 ? -0.406 -4.094 1.013 1.00 85.69 169 VAL A CA 1
ATOM 1321 C C . VAL A 1 169 ? 0.365 -5.262 0.410 1.00 85.69 169 VAL A C 1
ATOM 1323 O O . VAL A 1 169 ? 1.470 -5.043 -0.056 1.00 85.69 169 VAL A O 1
ATOM 1326 N N . SER A 1 170 ? -0.221 -6.460 0.322 1.00 84.31 170 SER A N 1
ATOM 1327 C CA . SER A 1 170 ? 0.418 -7.604 -0.352 1.00 84.31 170 SER A CA 1
ATOM 1328 C C . SER A 1 170 ? 0.685 -7.319 -1.821 1.00 84.31 170 SER A C 1
ATOM 1330 O O . SER A 1 170 ? 1.765 -7.602 -2.316 1.00 84.31 170 SER A O 1
ATOM 1332 N N . LEU A 1 171 ? -0.282 -6.724 -2.515 1.00 85.56 171 LEU A N 1
ATOM 1333 C CA . LEU A 1 171 ? -0.162 -6.405 -3.930 1.00 85.56 171 LEU A CA 1
ATOM 1334 C C . LEU A 1 171 ? 0.881 -5.303 -4.158 1.00 85.56 171 LEU A C 1
ATOM 1336 O O . LEU A 1 171 ? 1.761 -5.461 -4.997 1.00 85.56 171 LEU A O 1
ATOM 1340 N N . LEU A 1 172 ? 0.840 -4.222 -3.373 1.00 84.19 172 LEU A N 1
ATOM 1341 C CA . LEU A 1 172 ? 1.834 -3.147 -3.448 1.00 84.19 172 LEU A CA 1
ATOM 1342 C C . LEU A 1 172 ? 3.236 -3.645 -3.080 1.00 84.19 172 LEU A C 1
ATOM 1344 O O . LEU A 1 172 ? 4.196 -3.311 -3.766 1.00 84.19 172 LEU A O 1
ATOM 1348 N N . SER A 1 173 ? 3.360 -4.462 -2.031 1.00 79.44 173 SER A N 1
ATOM 1349 C CA . SER A 1 173 ? 4.627 -5.080 -1.636 1.00 79.44 173 SER A CA 1
ATOM 1350 C C . SER A 1 173 ? 5.137 -6.034 -2.706 1.00 79.44 173 SER A C 1
ATOM 1352 O O . SER A 1 173 ? 6.311 -5.958 -3.028 1.00 79.44 173 SER A O 1
ATOM 1354 N N . PHE A 1 174 ? 4.282 -6.869 -3.297 1.00 80.19 174 PHE A N 1
ATOM 1355 C CA . PHE A 1 174 ? 4.641 -7.743 -4.412 1.00 80.19 174 PHE A CA 1
ATOM 1356 C C . PHE A 1 174 ? 5.197 -6.937 -5.591 1.00 80.19 174 PHE A C 1
ATOM 1358 O O . PHE A 1 174 ? 6.317 -7.177 -6.028 1.00 80.19 174 PHE A O 1
ATOM 1365 N N . VAL A 1 175 ? 4.454 -5.934 -6.060 1.00 78.69 175 VAL A N 1
ATOM 1366 C CA . VAL A 1 175 ? 4.838 -5.126 -7.224 1.00 78.69 175 VAL A CA 1
ATOM 1367 C C . VAL A 1 175 ? 6.125 -4.336 -6.968 1.00 78.69 175 VAL A C 1
ATOM 1369 O O . VAL A 1 175 ? 7.034 -4.340 -7.796 1.00 78.69 175 VAL A O 1
ATOM 1372 N N . PHE A 1 176 ? 6.232 -3.690 -5.807 1.00 75.19 176 PHE A N 1
ATOM 1373 C CA . PHE A 1 176 ? 7.413 -2.914 -5.439 1.00 75.19 176 PHE A CA 1
ATOM 1374 C C . PHE A 1 176 ? 8.640 -3.808 -5.221 1.00 75.19 176 PHE A C 1
ATOM 1376 O O . PHE A 1 176 ? 9.738 -3.501 -5.683 1.00 75.19 176 PHE A O 1
ATOM 1383 N N . TRP A 1 177 ? 8.462 -4.932 -4.530 1.00 70.88 177 TRP A N 1
ATOM 1384 C CA . TRP A 1 177 ? 9.565 -5.799 -4.144 1.00 70.88 177 TRP A CA 1
ATOM 1385 C C . TRP A 1 177 ? 10.064 -6.656 -5.299 1.00 70.88 177 TRP A C 1
ATOM 1387 O O . TRP A 1 177 ? 11.224 -6.564 -5.695 1.00 70.88 177 TRP A O 1
ATOM 1397 N N . GLU A 1 178 ? 9.176 -7.476 -5.851 1.00 66.50 178 GLU A N 1
ATOM 1398 C CA . GLU A 1 178 ? 9.559 -8.474 -6.842 1.00 66.50 178 GLU A CA 1
ATOM 1399 C C . GLU A 1 178 ? 9.936 -7.826 -8.162 1.00 66.50 178 GLU A C 1
ATOM 1401 O O . GLU A 1 178 ? 10.752 -8.368 -8.893 1.00 66.50 178 GLU A O 1
ATOM 1406 N N . LYS A 1 179 ? 9.326 -6.684 -8.499 1.00 68.19 179 LYS A N 1
ATOM 1407 C CA . LYS A 1 179 ? 9.433 -6.136 -9.853 1.00 68.19 179 LYS A CA 1
ATOM 1408 C C . LYS A 1 179 ? 10.166 -4.817 -9.930 1.00 68.19 179 LYS A C 1
ATOM 1410 O O . LYS A 1 179 ? 10.805 -4.578 -10.940 1.00 68.19 179 LYS A O 1
ATOM 1415 N N . SER A 1 180 ? 10.137 -3.968 -8.903 1.00 66.00 180 SER A N 1
ATOM 1416 C CA . SER A 1 180 ? 10.951 -2.743 -8.921 1.00 66.00 180 SER A CA 1
ATOM 1417 C C . SER A 1 180 ? 12.344 -2.991 -8.352 1.00 66.00 180 SER A C 1
ATOM 1419 O O . SER A 1 180 ? 13.338 -2.670 -8.996 1.00 66.00 180 SER A O 1
ATOM 1421 N N . ILE A 1 181 ? 12.424 -3.590 -7.164 1.00 66.38 181 ILE A N 1
ATOM 1422 C CA . ILE A 1 181 ? 13.698 -3.774 -6.471 1.00 66.38 181 ILE A CA 1
ATOM 1423 C C . ILE A 1 181 ? 14.515 -4.920 -7.075 1.00 66.38 181 ILE A C 1
ATOM 1425 O O . ILE A 1 181 ? 15.660 -4.682 -7.449 1.00 66.38 181 ILE A O 1
ATOM 1429 N N . LEU A 1 182 ? 13.956 -6.128 -7.221 1.00 65.25 182 LEU A N 1
ATOM 1430 C CA . LEU A 1 182 ? 14.726 -7.245 -7.794 1.00 65.25 182 LEU A CA 1
ATOM 1431 C C . LEU A 1 182 ? 15.149 -6.970 -9.246 1.00 65.25 182 LEU A C 1
ATOM 1433 O O . LEU A 1 182 ? 16.271 -7.297 -9.617 1.00 65.25 182 LEU A O 1
ATOM 1437 N N . ALA A 1 183 ? 14.315 -6.295 -10.047 1.00 63.84 183 ALA A N 1
ATOM 1438 C CA . ALA A 1 183 ? 14.697 -5.902 -11.406 1.00 63.84 183 ALA A CA 1
ATOM 1439 C C . ALA A 1 183 ? 15.830 -4.862 -11.417 1.00 63.84 183 ALA A C 1
ATOM 1441 O O . ALA A 1 183 ? 16.763 -4.972 -12.208 1.00 63.84 183 ALA A O 1
ATOM 1442 N N . ALA A 1 184 ? 15.800 -3.878 -10.509 1.00 63.84 184 ALA A N 1
ATOM 1443 C CA . ALA A 1 184 ? 16.914 -2.943 -10.352 1.00 63.84 184 ALA A CA 1
ATOM 1444 C C . ALA A 1 184 ? 18.200 -3.654 -9.892 1.00 63.84 184 ALA A C 1
ATOM 1446 O O . ALA A 1 184 ? 19.297 -3.244 -10.266 1.00 63.84 184 ALA A O 1
ATOM 1447 N N . MET A 1 185 ? 18.068 -4.729 -9.110 1.00 64.56 185 MET A N 1
ATOM 1448 C CA . MET A 1 185 ? 19.186 -5.546 -8.634 1.00 64.56 185 MET A CA 1
ATOM 1449 C C . MET A 1 185 ? 19.760 -6.476 -9.703 1.00 64.56 185 MET A C 1
ATOM 1451 O O . MET A 1 185 ? 20.963 -6.706 -9.687 1.00 64.56 185 MET A O 1
ATOM 1455 N N . ALA A 1 186 ? 18.949 -6.970 -10.642 1.00 64.94 186 ALA A N 1
ATOM 1456 C CA . ALA A 1 186 ? 19.403 -7.861 -11.714 1.00 64.94 186 ALA A CA 1
ATOM 1457 C C . ALA A 1 186 ? 20.506 -7.235 -12.591 1.00 64.94 186 ALA A C 1
ATOM 1459 O O . ALA A 1 186 ? 21.318 -7.942 -13.182 1.00 64.94 186 ALA A O 1
ATOM 1460 N N . HIS A 1 187 ? 20.564 -5.901 -12.653 1.00 63.84 187 HIS A N 1
ATOM 1461 C CA . HIS A 1 187 ? 21.585 -5.159 -13.396 1.00 63.84 187 HIS A CA 1
ATOM 1462 C C . HIS A 1 187 ? 22.766 -4.682 -12.534 1.00 63.84 187 HIS A C 1
ATOM 1464 O O . HIS A 1 187 ? 23.730 -4.133 -13.072 1.00 63.84 187 HIS A O 1
ATOM 1470 N N . MET A 1 188 ? 22.719 -4.867 -11.210 1.00 67.81 188 MET A N 1
ATOM 1471 C CA . MET A 1 188 ? 23.830 -4.518 -10.323 1.00 67.81 188 MET A CA 1
ATOM 1472 C C . MET A 1 188 ? 24.833 -5.670 -10.267 1.00 67.81 188 MET A C 1
ATOM 1474 O O . MET A 1 188 ? 24.487 -6.798 -9.925 1.00 67.81 188 MET A O 1
ATOM 1478 N N . ARG A 1 189 ? 26.103 -5.385 -10.572 1.00 67.31 189 ARG A N 1
ATOM 1479 C CA . ARG A 1 189 ? 27.186 -6.364 -10.421 1.00 67.31 189 ARG A CA 1
ATOM 1480 C C . ARG A 1 189 ? 27.438 -6.591 -8.931 1.00 67.31 189 ARG A C 1
ATOM 1482 O O . ARG A 1 189 ? 27.870 -5.675 -8.236 1.00 67.31 189 ARG A O 1
ATOM 1489 N N . MET A 1 190 ? 27.139 -7.789 -8.436 1.00 69.75 190 MET A N 1
ATOM 1490 C CA . MET A 1 190 ? 27.408 -8.181 -7.049 1.00 69.75 190 MET A CA 1
ATOM 1491 C C . MET A 1 190 ? 28.797 -8.813 -6.945 1.00 69.75 190 MET A C 1
ATOM 1493 O O . MET A 1 190 ? 28.938 -10.010 -6.706 1.00 69.75 190 MET A O 1
ATOM 1497 N N . ASP A 1 191 ? 29.826 -7.995 -7.168 1.00 76.19 191 ASP A N 1
ATOM 1498 C CA . ASP A 1 191 ? 31.216 -8.459 -7.245 1.00 76.19 191 ASP A CA 1
ATOM 1499 C C . ASP A 1 191 ? 31.859 -8.614 -5.849 1.00 76.19 191 ASP A C 1
ATOM 1501 O O . ASP A 1 191 ? 32.865 -9.311 -5.699 1.00 76.19 191 ASP A O 1
ATOM 1505 N N . SER A 1 192 ? 31.283 -8.000 -4.803 1.00 83.69 192 SER A N 1
ATOM 1506 C CA . SER A 1 192 ? 31.798 -8.077 -3.432 1.00 83.69 192 SER A CA 1
ATOM 1507 C C . SER A 1 192 ? 30.724 -8.359 -2.372 1.00 83.69 192 SER A C 1
ATOM 1509 O O . SER A 1 192 ? 29.558 -7.984 -2.495 1.00 83.69 192 SER A O 1
ATOM 1511 N N . ILE A 1 193 ? 31.139 -8.963 -1.250 1.00 77.88 193 ILE A N 1
ATOM 1512 C CA . ILE A 1 193 ? 30.287 -9.141 -0.055 1.00 77.88 193 ILE A CA 1
ATOM 1513 C C . ILE A 1 193 ? 29.788 -7.784 0.472 1.00 77.88 193 ILE A C 1
ATOM 1515 O O . ILE A 1 193 ? 28.687 -7.699 1.016 1.00 77.88 193 ILE A O 1
ATOM 1519 N N . GLY A 1 194 ? 30.580 -6.719 0.294 1.00 80.25 194 GLY A N 1
ATOM 1520 C CA . GLY A 1 194 ? 30.199 -5.357 0.664 1.00 80.25 194 GLY A CA 1
ATOM 1521 C C . GLY A 1 194 ? 28.976 -4.863 -0.107 1.00 80.25 194 GLY A C 1
ATOM 1522 O O . GLY A 1 194 ? 28.077 -4.289 0.504 1.00 80.25 194 GLY A O 1
ATOM 1523 N N . ASP A 1 195 ? 28.895 -5.163 -1.404 1.00 73.56 195 ASP A N 1
ATOM 1524 C CA . ASP A 1 195 ? 27.762 -4.781 -2.254 1.00 73.56 195 ASP A CA 1
ATOM 1525 C C . ASP A 1 195 ? 26.487 -5.505 -1.829 1.00 73.56 195 ASP A C 1
ATOM 1527 O O . ASP A 1 195 ? 25.445 -4.874 -1.656 1.00 73.56 195 ASP A O 1
ATOM 1531 N N . ILE A 1 196 ? 26.590 -6.806 -1.540 1.00 73.50 196 ILE A N 1
ATOM 1532 C CA . ILE A 1 196 ? 25.478 -7.614 -1.018 1.00 73.50 196 ILE A CA 1
ATOM 1533 C C . ILE A 1 196 ? 24.969 -7.035 0.312 1.00 73.50 196 ILE A C 1
ATOM 1535 O O . ILE A 1 196 ? 23.762 -6.932 0.537 1.00 73.50 196 ILE A O 1
ATOM 1539 N N . LEU A 1 197 ? 25.879 -6.629 1.202 1.00 74.88 197 LEU A N 1
ATOM 1540 C CA . LEU A 1 197 ? 25.540 -6.120 2.533 1.00 74.88 197 LEU A CA 1
ATOM 1541 C C . LEU A 1 197 ? 24.948 -4.702 2.472 1.00 74.88 197 LEU A C 1
ATOM 1543 O O . LEU A 1 197 ? 23.955 -4.413 3.142 1.00 74.88 197 LEU A O 1
ATOM 1547 N N . MET A 1 198 ? 25.501 -3.825 1.636 1.00 76.44 198 MET A N 1
ATOM 1548 C CA . MET A 1 198 ? 24.950 -2.494 1.372 1.00 76.44 198 MET A CA 1
ATOM 1549 C C . MET A 1 198 ? 23.553 -2.594 0.757 1.00 76.44 198 MET A C 1
ATOM 1551 O O . MET A 1 198 ? 22.628 -1.915 1.207 1.00 76.44 198 MET A O 1
ATOM 1555 N N . LEU A 1 199 ? 23.385 -3.484 -0.220 1.00 71.38 199 LEU A N 1
ATOM 1556 C CA . LEU A 1 199 ? 22.107 -3.745 -0.861 1.00 71.38 199 LEU A CA 1
ATOM 1557 C C . LEU A 1 199 ? 21.091 -4.292 0.143 1.00 71.38 199 LEU A C 1
ATOM 1559 O O . LEU A 1 199 ? 19.969 -3.799 0.188 1.00 71.38 199 LEU A O 1
ATOM 1563 N N . PHE A 1 200 ? 21.499 -5.212 1.023 1.00 71.12 200 PHE A N 1
ATOM 1564 C CA . PHE A 1 200 ? 20.681 -5.706 2.133 1.00 71.12 200 PHE A CA 1
ATOM 1565 C C . PHE A 1 200 ? 20.205 -4.576 3.057 1.00 71.12 200 PHE A C 1
ATOM 1567 O O . PHE A 1 200 ? 19.016 -4.492 3.368 1.00 71.12 200 PHE A O 1
ATOM 1574 N N . ILE A 1 201 ? 21.105 -3.685 3.485 1.00 75.25 201 ILE A N 1
ATOM 1575 C CA . ILE A 1 201 ? 20.746 -2.557 4.357 1.00 75.25 201 ILE A CA 1
ATOM 1576 C C . ILE A 1 201 ? 19.781 -1.609 3.638 1.00 75.25 201 ILE A C 1
ATOM 1578 O O . ILE A 1 201 ? 18.770 -1.207 4.218 1.00 75.25 201 ILE A O 1
ATOM 1582 N N . PHE A 1 202 ? 20.065 -1.276 2.379 1.00 75.94 202 PHE A N 1
ATOM 1583 C CA . PHE A 1 202 ? 19.242 -0.374 1.581 1.00 75.94 202 PHE A CA 1
ATOM 1584 C C . PHE A 1 202 ? 17.836 -0.937 1.351 1.00 75.94 202 PHE A C 1
ATOM 1586 O O . PHE A 1 202 ? 16.849 -0.258 1.639 1.00 75.94 202 PHE A O 1
ATOM 1593 N N . LEU A 1 203 ? 17.732 -2.199 0.927 1.00 71.38 203 LEU A N 1
ATOM 1594 C CA . LEU A 1 203 ? 16.462 -2.911 0.787 1.00 71.38 203 LEU A CA 1
ATOM 1595 C C . LEU A 1 203 ? 15.696 -2.967 2.109 1.00 71.38 203 LEU A C 1
ATOM 1597 O O . LEU A 1 203 ? 14.479 -2.799 2.124 1.00 71.38 203 LEU A O 1
ATOM 1601 N N . GLY A 1 204 ? 16.399 -3.190 3.221 1.00 70.06 204 GLY A N 1
ATOM 1602 C CA . GLY A 1 204 ? 15.803 -3.264 4.554 1.00 70.06 204 GLY A CA 1
ATOM 1603 C C . GLY A 1 204 ? 15.205 -1.937 4.965 1.00 70.06 204 GLY A C 1
ATOM 1604 O O . GLY A 1 204 ? 14.083 -1.882 5.471 1.00 70.06 204 GLY A O 1
ATOM 1605 N N . PHE A 1 205 ? 15.925 -0.856 4.684 1.00 73.12 205 PHE A N 1
ATOM 1606 C CA . PHE A 1 205 ? 15.455 0.493 4.928 1.00 73.12 205 PHE A CA 1
ATOM 1607 C C . PHE A 1 205 ? 14.274 0.859 4.023 1.00 73.12 205 PHE A C 1
ATOM 1609 O O . PHE A 1 205 ? 13.260 1.340 4.525 1.00 73.12 205 PHE A O 1
ATOM 1616 N N . ALA A 1 206 ? 14.350 0.563 2.722 1.00 72.06 206 ALA A N 1
ATOM 1617 C CA . ALA A 1 206 ? 13.256 0.782 1.781 1.00 72.06 206 ALA A CA 1
ATOM 1618 C C . ALA A 1 206 ? 12.004 -0.008 2.192 1.00 72.06 206 ALA A C 1
ATOM 1620 O O . ALA A 1 206 ? 10.917 0.559 2.280 1.00 72.06 206 ALA A O 1
ATOM 1621 N N . TYR A 1 207 ? 12.148 -1.286 2.547 1.00 69.19 207 TYR A N 1
ATOM 1622 C CA . TYR A 1 207 ? 11.043 -2.104 3.038 1.00 69.19 207 TYR A CA 1
ATOM 1623 C C . TYR A 1 207 ? 10.434 -1.517 4.312 1.00 69.19 207 TYR A C 1
ATOM 1625 O O . TYR A 1 207 ? 9.222 -1.337 4.387 1.00 69.19 207 TYR A O 1
ATOM 1633 N N . MET A 1 208 ? 11.257 -1.163 5.302 1.00 68.50 208 MET A N 1
ATOM 1634 C CA . MET A 1 208 ? 10.788 -0.526 6.535 1.00 68.50 208 MET A CA 1
ATOM 1635 C C . MET A 1 208 ? 10.034 0.771 6.243 1.00 68.50 208 MET A C 1
ATOM 1637 O O . MET A 1 208 ? 8.979 1.000 6.831 1.00 68.50 208 MET A O 1
ATOM 1641 N N . LEU A 1 209 ? 10.529 1.591 5.317 1.00 68.88 209 LEU A N 1
ATOM 1642 C CA . LEU A 1 209 ? 9.867 2.822 4.917 1.00 68.88 209 LEU A CA 1
ATOM 1643 C C . LEU A 1 209 ? 8.535 2.559 4.223 1.00 68.88 209 LEU A C 1
ATOM 1645 O O . LEU A 1 209 ? 7.560 3.176 4.616 1.00 68.88 209 LEU A O 1
ATOM 1649 N N . PHE A 1 210 ? 8.449 1.646 3.255 1.00 68.50 210 PHE A N 1
ATOM 1650 C CA . PHE A 1 210 ? 7.214 1.405 2.499 1.00 68.50 210 PHE A CA 1
ATOM 1651 C C . PHE A 1 210 ? 6.169 0.607 3.288 1.00 68.50 210 PHE A C 1
ATOM 1653 O O . PHE A 1 210 ? 4.974 0.894 3.229 1.00 68.50 210 PHE A O 1
ATOM 1660 N N . TYR A 1 211 ? 6.602 -0.382 4.064 1.00 72.19 211 TYR A N 1
ATOM 1661 C CA . TYR A 1 211 ? 5.715 -1.305 4.761 1.00 72.19 211 TYR A CA 1
ATOM 1662 C C . TYR A 1 211 ? 5.180 -0.737 6.082 1.00 72.19 211 TYR A C 1
ATOM 1664 O O . TYR A 1 211 ? 4.013 -0.938 6.423 1.00 72.19 211 TYR A O 1
ATOM 1672 N N . LEU A 1 212 ? 6.003 -0.015 6.850 1.00 67.88 212 LEU A N 1
ATOM 1673 C CA . LEU A 1 212 ? 5.654 0.384 8.218 1.00 67.88 212 LEU A CA 1
ATOM 1674 C C . LEU A 1 212 ? 4.514 1.420 8.288 1.00 67.88 212 LEU A C 1
ATOM 1676 O O . LEU A 1 212 ? 3.619 1.234 9.117 1.00 67.88 212 LEU A O 1
ATOM 1680 N N . PRO A 1 213 ? 4.448 2.448 7.422 1.00 65.31 213 PRO A N 1
ATOM 1681 C CA . PRO A 1 213 ? 3.325 3.387 7.393 1.00 65.31 213 PRO A CA 1
ATOM 1682 C C . PRO A 1 213 ? 2.034 2.752 6.865 1.00 65.31 213 PRO A C 1
ATOM 1684 O O . PRO A 1 213 ? 0.959 3.043 7.383 1.00 65.31 213 PRO A O 1
ATOM 1687 N N . LEU A 1 214 ? 2.123 1.810 5.917 1.00 67.75 214 LEU A N 1
ATOM 1688 C CA . LEU A 1 214 ? 0.966 1.034 5.448 1.00 67.75 214 LEU A CA 1
ATOM 1689 C C . LEU A 1 214 ? 0.408 0.124 6.552 1.00 67.75 214 LEU A C 1
ATOM 1691 O O . LEU A 1 214 ? -0.806 0.016 6.737 1.00 67.75 214 LEU A O 1
ATOM 1695 N N . ARG A 1 215 ? 1.306 -0.481 7.335 1.00 69.19 215 ARG A N 1
ATOM 1696 C CA . ARG A 1 215 ? 0.997 -1.302 8.510 1.00 69.19 215 ARG A CA 1
ATOM 1697 C C . ARG A 1 215 ? 0.491 -0.478 9.698 1.00 69.19 215 ARG A C 1
ATOM 1699 O O . ARG A 1 215 ? -0.206 -1.018 10.558 1.00 69.19 215 ARG A O 1
ATOM 1706 N N . TYR A 1 216 ? 0.798 0.818 9.771 1.00 64.38 216 TYR A N 1
ATOM 1707 C CA . TYR A 1 216 ? 0.469 1.653 10.929 1.00 64.38 216 TYR A CA 1
ATOM 1708 C C . TYR A 1 216 ? -1.031 1.680 11.259 1.00 64.38 216 TYR A C 1
ATOM 1710 O O . TYR A 1 216 ? -1.410 1.599 12.425 1.00 64.38 216 TYR A O 1
ATOM 1718 N N . LEU A 1 217 ? -1.906 1.676 10.252 1.00 59.41 217 LEU A N 1
ATOM 1719 C CA . LEU A 1 217 ? -3.363 1.620 10.455 1.00 59.41 217 LEU A CA 1
ATOM 1720 C C . LEU A 1 217 ? -3.838 0.334 11.140 1.00 59.41 217 LEU A C 1
ATOM 1722 O O . LEU A 1 217 ? -4.948 0.272 11.669 1.00 59.41 217 LEU A O 1
ATOM 1726 N N . TYR A 1 218 ? -3.003 -0.702 11.127 1.00 58.72 218 TYR A N 1
ATOM 1727 C CA . TYR A 1 218 ? -3.184 -1.935 11.878 1.00 58.72 218 TYR A CA 1
ATOM 1728 C C . TYR A 1 218 ? -2.533 -1.871 13.278 1.00 58.72 218 TYR A C 1
ATOM 1730 O O . TYR A 1 218 ? -2.993 -2.544 14.197 1.00 58.72 218 TYR A O 1
ATOM 1738 N N . LEU A 1 219 ? -1.495 -1.042 13.451 1.00 53.69 219 LEU A N 1
ATOM 1739 C CA . LEU A 1 219 ? -0.652 -0.906 14.650 1.00 53.69 219 LEU A CA 1
ATOM 1740 C C . LEU A 1 219 ? -1.026 0.228 15.610 1.00 53.69 219 LEU A C 1
ATOM 1742 O O . LEU A 1 219 ? -0.429 0.283 16.685 1.00 53.69 219 LEU A O 1
ATOM 1746 N N . ILE A 1 220 ? -2.021 1.076 15.310 1.00 55.66 220 ILE A N 1
ATOM 1747 C CA . ILE A 1 220 ? -2.593 2.016 16.303 1.00 55.66 220 ILE A CA 1
ATOM 1748 C C . ILE A 1 220 ? -2.918 1.289 17.631 1.00 55.66 220 ILE A C 1
ATOM 1750 O O . ILE A 1 220 ? -2.989 1.911 18.682 1.00 55.66 220 ILE A O 1
ATOM 1754 N N . GLU A 1 221 ? -3.064 -0.038 17.621 1.00 49.16 221 GLU A N 1
ATOM 1755 C CA . GLU A 1 221 ? -3.366 -0.862 18.790 1.00 49.16 221 GLU A CA 1
ATOM 1756 C C . GLU A 1 221 ? -2.163 -1.475 19.533 1.00 49.16 221 GLU A C 1
ATOM 1758 O O . GLU A 1 221 ? -2.372 -1.945 20.650 1.00 49.16 221 GLU A O 1
ATOM 1763 N N . ASP A 1 222 ? -0.933 -1.486 18.997 1.00 50.19 222 ASP A N 1
ATOM 1764 C CA . ASP A 1 222 ? 0.165 -2.243 19.627 1.00 50.19 222 ASP A CA 1
ATOM 1765 C C . ASP A 1 222 ? 1.554 -1.593 19.452 1.00 50.19 222 ASP A C 1
ATOM 1767 O O . ASP A 1 222 ? 2.293 -1.858 18.502 1.00 50.19 222 ASP A O 1
ATOM 1771 N N . HIS A 1 223 ? 1.950 -0.765 20.426 1.00 51.94 223 HIS A N 1
ATOM 1772 C CA . HIS A 1 223 ? 3.310 -0.220 20.576 1.00 51.94 223 HIS A CA 1
ATOM 1773 C C . HIS A 1 223 ? 4.269 -1.240 21.218 1.00 51.94 223 HIS A C 1
ATOM 1775 O O . HIS A 1 223 ? 4.960 -0.959 22.198 1.00 51.94 223 HIS A O 1
ATOM 1781 N N . SER A 1 224 ? 4.283 -2.463 20.700 1.00 50.16 224 SER A N 1
ATOM 1782 C CA . SER A 1 224 ? 5.084 -3.560 21.239 1.00 50.16 224 SER A CA 1
ATOM 1783 C C . SER A 1 224 ? 6.496 -3.565 20.640 1.00 50.16 224 SER A C 1
ATOM 1785 O O . SER A 1 224 ? 6.672 -3.661 19.423 1.00 50.16 224 SER A O 1
ATOM 1787 N N . SER A 1 225 ? 7.526 -3.544 21.497 1.00 47.81 225 SER A N 1
ATOM 1788 C CA . SER A 1 225 ? 8.957 -3.616 21.128 1.00 47.81 225 SER A CA 1
ATOM 1789 C C . SER A 1 225 ? 9.338 -4.863 20.310 1.00 47.81 225 SER A C 1
ATOM 1791 O O . SER A 1 225 ? 10.408 -4.920 19.706 1.00 47.81 225 SER A O 1
ATOM 1793 N N . LYS A 1 226 ? 8.450 -5.862 20.233 1.00 56.06 226 LYS A N 1
ATOM 1794 C CA . LYS A 1 226 ? 8.638 -7.097 19.456 1.00 56.06 226 LYS A CA 1
ATOM 1795 C C . LYS A 1 226 ? 8.360 -6.924 17.956 1.00 56.06 226 LYS A C 1
ATOM 1797 O O . LYS A 1 226 ? 8.654 -7.835 17.184 1.00 56.06 226 LYS A O 1
ATOM 1802 N N . ALA A 1 227 ? 7.812 -5.785 17.521 1.00 56.00 227 ALA A N 1
ATOM 1803 C CA . ALA A 1 227 ? 7.497 -5.527 16.115 1.00 56.00 227 ALA A CA 1
ATOM 1804 C C . ALA A 1 227 ? 8.739 -5.525 15.204 1.00 56.00 227 ALA A C 1
ATOM 1806 O O . ALA A 1 227 ? 8.668 -6.055 14.097 1.00 56.00 227 ALA A O 1
ATOM 1807 N N . TRP A 1 228 ? 9.878 -5.010 15.682 1.00 53.94 228 TRP A N 1
ATOM 1808 C CA . TRP A 1 228 ? 11.107 -4.919 14.884 1.00 53.94 228 TRP A CA 1
ATOM 1809 C C . TRP A 1 228 ? 11.768 -6.282 14.641 1.00 53.94 228 TRP A C 1
ATOM 1811 O O . TRP A 1 228 ? 12.171 -6.571 13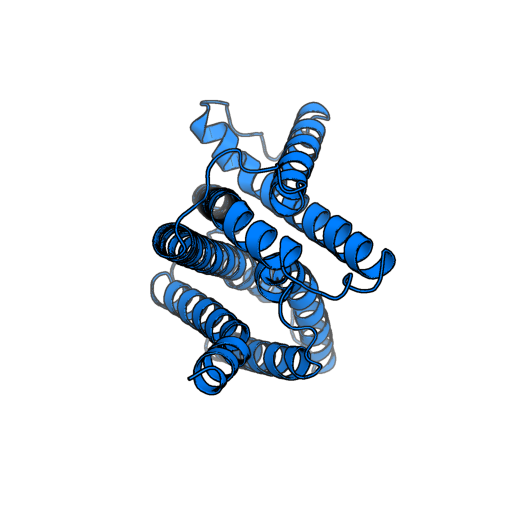.521 1.00 53.94 228 TRP A O 1
ATOM 1821 N N . ARG A 1 229 ? 11.774 -7.178 15.642 1.00 59.94 229 ARG A N 1
ATOM 1822 C CA . ARG A 1 229 ? 12.277 -8.558 15.475 1.00 59.94 229 ARG A CA 1
ATOM 1823 C C . ARG A 1 229 ? 11.493 -9.336 14.412 1.00 59.94 229 ARG A C 1
ATOM 1825 O O . ARG A 1 229 ? 12.076 -10.117 13.675 1.00 59.94 229 ARG A O 1
ATOM 1832 N N . ARG A 1 230 ? 10.177 -9.108 14.315 1.00 61.91 230 ARG A N 1
ATOM 1833 C CA . ARG A 1 230 ? 9.316 -9.740 13.296 1.00 61.91 230 ARG A CA 1
ATOM 1834 C C . ARG A 1 230 ? 9.574 -9.193 11.894 1.00 61.91 230 ARG A C 1
ATOM 1836 O O . ARG A 1 230 ? 9.669 -9.973 10.957 1.00 61.91 230 ARG A O 1
ATOM 1843 N N . LEU A 1 231 ? 9.733 -7.874 11.773 1.00 57.59 231 LEU A N 1
ATOM 1844 C CA . LEU A 1 231 ? 10.124 -7.227 10.516 1.00 57.59 231 LEU A CA 1
ATOM 1845 C C . LEU A 1 231 ? 11.459 -7.776 10.006 1.00 57.59 231 LEU A C 1
ATOM 1847 O O . LEU A 1 231 ? 11.573 -8.096 8.830 1.00 57.59 231 LEU A O 1
ATOM 1851 N N . LEU A 1 232 ? 12.422 -7.964 10.910 1.00 60.09 232 LEU A N 1
ATOM 1852 C CA . LEU A 1 232 ? 13.732 -8.525 10.591 1.00 60.09 232 LEU A CA 1
ATOM 1853 C C . LEU A 1 232 ? 13.633 -9.978 10.092 1.00 60.09 232 LEU A C 1
ATOM 1855 O O . LEU A 1 232 ? 14.308 -10.328 9.133 1.00 60.09 232 LEU A O 1
ATOM 1859 N N . LEU A 1 233 ? 12.751 -10.802 10.674 1.00 65.44 233 LEU A N 1
ATOM 1860 C CA . LEU A 1 233 ? 12.522 -12.183 10.218 1.00 65.44 233 LEU A CA 1
ATOM 1861 C C . LEU A 1 233 ? 11.912 -12.256 8.815 1.00 65.44 233 LEU A C 1
ATOM 1863 O O . LEU A 1 233 ? 12.392 -13.026 7.989 1.00 65.44 233 LEU A O 1
ATOM 1867 N N . ILE A 1 234 ? 10.886 -11.447 8.537 1.00 61.91 234 ILE A N 1
ATOM 1868 C CA . ILE A 1 234 ? 10.277 -11.371 7.199 1.00 61.91 234 ILE A CA 1
ATOM 1869 C C . ILE A 1 234 ? 11.330 -10.922 6.186 1.00 61.91 234 ILE A C 1
ATOM 1871 O O . ILE A 1 234 ? 11.476 -11.525 5.129 1.00 61.91 234 ILE A O 1
ATOM 1875 N N . PHE A 1 235 ? 12.124 -9.920 6.555 1.00 56.62 235 PHE A N 1
ATOM 1876 C CA . PHE A 1 235 ? 13.178 -9.387 5.709 1.00 56.62 235 PHE A CA 1
ATOM 1877 C C . PHE A 1 235 ? 14.285 -10.405 5.408 1.00 56.62 235 PHE A C 1
ATOM 1879 O O . PHE A 1 235 ? 14.692 -10.556 4.260 1.00 56.62 235 PHE A O 1
ATOM 1886 N N . MET A 1 236 ? 14.730 -11.158 6.417 1.00 64.12 236 MET A N 1
ATOM 1887 C CA . MET A 1 236 ? 15.721 -12.216 6.226 1.00 64.12 236 MET A CA 1
ATOM 1888 C C . MET A 1 236 ? 15.205 -13.299 5.269 1.00 64.12 236 MET A C 1
ATOM 1890 O O . MET A 1 236 ? 15.958 -13.786 4.434 1.00 64.12 236 MET A O 1
ATOM 1894 N N . PHE A 1 237 ? 13.919 -13.646 5.346 1.00 65.19 237 PHE A N 1
ATOM 1895 C CA . PHE A 1 237 ? 13.321 -14.658 4.474 1.00 65.19 237 PHE A CA 1
ATOM 1896 C C . PHE A 1 237 ? 13.228 -14.195 3.018 1.00 65.19 237 PHE A C 1
ATOM 1898 O O . PHE A 1 237 ? 13.533 -14.949 2.096 1.00 65.19 237 PHE A O 1
ATOM 1905 N N . ILE A 1 238 ? 12.841 -12.934 2.821 1.00 60.84 238 ILE A N 1
ATOM 1906 C CA . ILE A 1 238 ? 12.813 -12.301 1.506 1.00 60.84 238 ILE A CA 1
ATOM 1907 C C . ILE A 1 238 ? 14.226 -12.254 0.901 1.00 60.84 238 ILE A C 1
ATOM 1909 O O . ILE A 1 238 ? 14.397 -12.585 -0.269 1.00 60.84 238 ILE A O 1
ATOM 1913 N N . LEU A 1 239 ? 15.240 -11.900 1.699 1.00 59.88 239 LEU A N 1
ATOM 1914 C CA . LEU A 1 239 ? 16.635 -11.915 1.263 1.00 59.88 239 LEU A CA 1
ATOM 1915 C C . LEU A 1 239 ? 17.077 -13.317 0.843 1.00 59.88 239 LEU A C 1
ATOM 1917 O O . LEU A 1 239 ? 17.679 -13.472 -0.212 1.00 59.88 239 LEU A O 1
ATOM 1921 N N . VAL A 1 240 ? 16.789 -14.332 1.661 1.00 68.62 240 VAL A N 1
ATOM 1922 C CA . VAL A 1 240 ? 17.149 -15.721 1.349 1.00 68.62 240 VAL A CA 1
ATOM 1923 C C . VAL A 1 240 ? 16.531 -16.137 0.018 1.00 68.62 240 VAL A C 1
ATOM 1925 O O . VAL A 1 240 ? 17.225 -16.724 -0.803 1.00 68.62 240 VAL A O 1
ATOM 1928 N N . ARG A 1 241 ? 15.270 -15.775 -0.244 1.00 63.88 241 ARG A N 1
ATOM 1929 C CA . ARG A 1 241 ? 14.642 -16.033 -1.544 1.00 63.88 241 ARG A CA 1
ATOM 1930 C C . ARG A 1 241 ? 15.337 -15.287 -2.689 1.00 63.88 241 ARG A C 1
ATOM 1932 O O . ARG A 1 241 ? 15.651 -15.919 -3.687 1.00 63.88 241 ARG A O 1
ATOM 1939 N N . ALA A 1 242 ? 15.612 -13.992 -2.534 1.00 58.25 242 ALA A N 1
ATOM 1940 C CA . ALA A 1 242 ? 16.299 -13.192 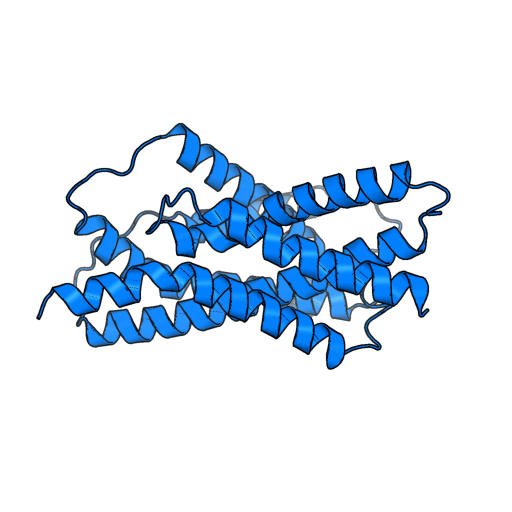-3.551 1.00 58.25 242 ALA A CA 1
ATOM 1941 C C . ALA A 1 242 ? 17.712 -13.725 -3.860 1.00 58.25 242 ALA A C 1
ATOM 1943 O O . ALA A 1 242 ? 18.125 -13.751 -5.012 1.00 58.25 242 ALA A O 1
ATOM 1944 N N . LEU A 1 243 ? 18.437 -14.195 -2.838 1.00 61.09 243 LEU A N 1
ATOM 1945 C CA . LEU A 1 243 ? 19.743 -14.840 -2.990 1.00 61.09 243 LEU A CA 1
ATOM 1946 C C . LEU A 1 243 ? 19.635 -16.193 -3.699 1.00 61.09 243 LEU A C 1
ATOM 1948 O O . LEU A 1 243 ? 20.478 -16.503 -4.529 1.00 61.09 243 LEU A O 1
ATOM 1952 N N . ILE A 1 244 ? 18.611 -16.994 -3.389 1.00 68.12 244 ILE A N 1
ATOM 1953 C CA . ILE A 1 244 ? 18.354 -18.262 -4.086 1.00 68.12 244 ILE A CA 1
ATOM 1954 C C . ILE A 1 244 ? 18.055 -18.001 -5.566 1.00 68.12 244 ILE A C 1
ATOM 1956 O O . ILE A 1 244 ? 18.622 -18.679 -6.416 1.00 68.12 244 ILE A O 1
ATOM 1960 N N . GLU A 1 245 ? 17.213 -17.014 -5.879 1.00 57.75 245 GLU A N 1
ATOM 1961 C CA . GLU A 1 245 ? 16.912 -16.633 -7.264 1.00 57.75 245 GLU A CA 1
ATOM 1962 C C . GLU A 1 245 ? 18.165 -16.135 -7.997 1.00 57.75 245 GLU A C 1
ATOM 1964 O O . GLU A 1 245 ? 18.430 -16.617 -9.088 1.00 57.75 245 GLU A O 1
ATOM 1969 N N . ALA A 1 246 ? 18.984 -15.280 -7.377 1.00 56.41 246 ALA A N 1
ATOM 1970 C CA . ALA A 1 246 ? 20.216 -14.757 -7.980 1.00 56.41 246 ALA A CA 1
ATOM 1971 C C . ALA A 1 246 ? 21.348 -15.793 -8.157 1.00 56.41 246 ALA A C 1
ATOM 1973 O O . ALA A 1 246 ? 22.317 -15.522 -8.859 1.00 56.41 246 ALA A O 1
ATOM 1974 N N . VAL A 1 247 ? 21.289 -16.937 -7.465 1.00 60.56 247 VAL A N 1
ATOM 1975 C CA . VAL A 1 247 ? 22.280 -18.024 -7.591 1.00 60.56 247 VAL A CA 1
ATOM 1976 C C 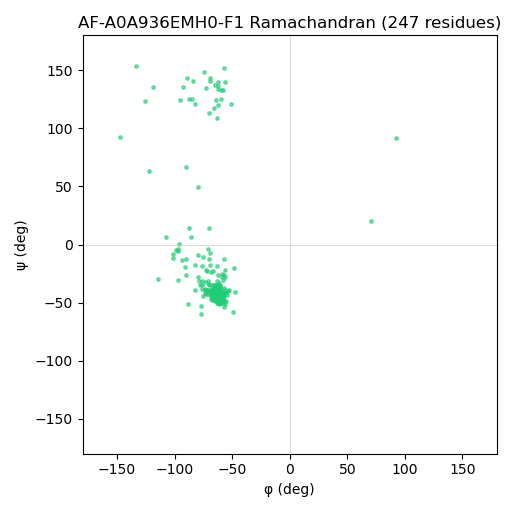. VAL A 1 247 ? 21.805 -19.113 -8.556 1.00 60.56 247 VAL A C 1
ATOM 1978 O O . VAL A 1 247 ? 22.633 -19.780 -9.175 1.00 60.56 247 VAL A O 1
ATOM 1981 N N . LEU A 1 248 ? 20.491 -19.339 -8.655 1.00 58.06 248 LEU A N 1
ATOM 1982 C CA . LEU A 1 248 ? 19.909 -20.389 -9.497 1.00 58.06 248 LEU A CA 1
ATOM 1983 C C . LEU A 1 248 ? 19.568 -19.931 -10.923 1.00 58.06 248 LEU A C 1
ATOM 1985 O O . LEU A 1 248 ? 19.422 -20.796 -11.788 1.00 58.06 248 LEU A O 1
ATOM 1989 N N . PHE A 1 249 ? 19.436 -18.624 -11.159 1.00 49.44 249 PHE A N 1
ATOM 1990 C CA . PHE A 1 249 ? 19.130 -18.009 -12.455 1.00 49.44 249 PHE A CA 1
ATOM 1991 C C . PHE A 1 249 ? 20.165 -16.941 -12.804 1.00 49.44 249 PHE A C 1
ATOM 1993 O O . PHE A 1 249 ? 20.437 -16.793 -14.017 1.00 49.44 249 PHE A O 1
#

Secondary structure (DSSP, 8-state):
--HHHHHHHHTHHHHHHHHHHHHHHHHHHH-TTGGGGGGSHHHHHHHHHHHHHHHHHHHHHHHHHHHHHHT-SSPPS-HHHHHHHHHHHHHHHHHHHHHHHHHHHHHTTPPPPPTTSPPPHHHHHHHHHHHHHHHHHHHPPPP--SSPPPHHHHHHHHHHHHHHHHHHHHHHHHIIIIIIIHHHHHTS---SHHHHHHHHHHHHHHHHHHHHHHHHHHHTT---TTHHHHHHHHHHHHHHHHHHHHHH-

Sequence (249 aa):
MFVAINSKKQNKPAIFDWLVFSISLLLGLIFPELGDLTASASFSGWMLGGLVLYMLGLWLKHRPVYARLANQAKPQKGISYMLFLIIGHWLIMLAVVMIAESAFRNIIGLPQLPTDNPTSGCQVFTSIVLSILITWLAFRPGGKSRKPVTEKYLFKRELAGDILLISAVSLLSFVFWEKSILAAMAHMRMDSIGDILMLFIFLGFAYMLFYLPLRYLYLIEDHSSKAWRRLLLIFMFILVRALIEAVLF

pLDDT: mean 71.98, std 13.03, range [29.53, 92.62]